Protein AF-A0A918TS99-F1 (afdb_monomer_lite)

Organism: NCBI:txid454148

Foldseek 3Di:
DDDDDDDDDDDDDDDDDDDDPDPPPPPDPPPPVPPQPDVLVQADPDFDPDADAQLVCLQFPDFQDKHKHKFFQALAQDQKDAQFAKGKGFGVVQADFQCRDPNNPDPRRRYRVVDDPVSSQSGMAMEFEADPVRHTRRGIPDPRVNRDGLWMKIFIFGFHPPRDNRHTYTHGSHIYTDDNPPVVPPPD

Sequence (188 aa):
MNNILLLAGLGTLVVLSSCKDKETVSVEPTEVGETSLSLESYLLKEAPENPVAISQVFANPTPGTKVTVTGEVMGRSEPFVENRAMLVLGDPTKIIPCNRNDDDHCETPWDVCCDDPDVIKTSIATIQILDNEGMPVKEGLKGLGGIQELTTLTVVGTIAEGSNEQNLIINAEGIHVGETDEFMTKNH

Radius of gyration: 29.44 Å; chains: 1; bounding box: 52×34×109 Å

Secondary structure (DSSP, 8-state):
--------------------------------------GGGGB-SSPPSSPEEHHHHHTS--TT-EEEEEEES-SSS--B-TTSSEEEEE-TTT---GGGSS-TT-S-TT--TTS-HHHHHTSEEEEE-B-TTSSBPSS--TTGGG--TT-EEEEEEEE-TT-BTTB-EEEEEEEEEE-TTTTTSS--

pLDDT: mean 83.82, std 21.34, range [36.88, 98.88]

Structure (mmCIF, N/CA/C/O backbone):
data_AF-A0A918TS99-F1
#
_entry.id   AF-A0A918TS99-F1
#
loop_
_atom_site.group_PDB
_atom_site.id
_atom_site.type_symbol
_atom_site.label_atom_id
_atom_site.label_alt_id
_atom_site.label_comp_id
_atom_site.label_asym_id
_atom_site.label_entity_id
_atom_site.label_seq_id
_atom_site.pdbx_PDB_ins_code
_atom_site.Cartn_x
_atom_site.Cartn_y
_atom_site.Cartn_z
_atom_site.occupancy
_atom_site.B_iso_or_equiv
_atom_site.auth_seq_id
_atom_site.auth_comp_id
_atom_site.auth_asym_id
_atom_site.auth_atom_id
_atom_site.pdbx_PDB_model_num
ATOM 1 N N . MET A 1 1 ? 34.890 3.866 85.602 1.00 40.22 1 MET A N 1
ATOM 2 C CA . MET A 1 1 ? 33.564 4.384 85.999 1.00 40.22 1 MET A CA 1
ATOM 3 C C . MET A 1 1 ? 32.520 3.704 85.122 1.00 40.22 1 MET A C 1
ATOM 5 O O . MET A 1 1 ? 32.662 3.814 83.915 1.00 40.22 1 MET A O 1
ATOM 9 N N . ASN A 1 2 ? 31.579 2.977 85.755 1.00 42.28 2 ASN A N 1
ATOM 10 C CA . ASN A 1 2 ? 30.396 2.248 85.231 1.00 42.28 2 ASN A CA 1
ATOM 11 C C . ASN A 1 2 ? 30.628 1.229 84.082 1.00 42.28 2 ASN A C 1
ATOM 13 O O . ASN A 1 2 ? 30.910 1.654 82.974 1.00 42.28 2 ASN A O 1
ATOM 17 N N . ASN A 1 3 ? 30.591 -0.114 84.229 1.00 39.88 3 ASN A N 1
ATOM 18 C CA . ASN A 1 3 ? 29.630 -1.047 84.883 1.00 39.88 3 ASN A CA 1
ATOM 19 C C . ASN A 1 3 ? 28.184 -0.809 84.377 1.00 39.88 3 ASN A C 1
ATOM 21 O O . ASN A 1 3 ? 27.714 0.312 84.518 1.00 39.88 3 ASN A O 1
ATOM 25 N N . ILE A 1 4 ? 27.419 -1.719 83.746 1.00 48.66 4 ILE A N 1
ATOM 26 C CA . ILE A 1 4 ? 27.073 -3.151 83.970 1.00 48.66 4 ILE A CA 1
ATOM 27 C C . ILE A 1 4 ? 26.286 -3.617 82.707 1.00 48.66 4 ILE A C 1
ATOM 29 O O . ILE A 1 4 ? 25.517 -2.822 82.179 1.00 48.66 4 ILE A O 1
ATOM 33 N N . LEU A 1 5 ? 26.594 -4.725 82.014 1.00 49.34 5 LEU A N 1
ATOM 34 C CA . LEU A 1 5 ? 26.298 -6.163 82.238 1.00 49.34 5 LEU A CA 1
ATOM 35 C C . LEU A 1 5 ? 24.816 -6.628 82.126 1.00 49.34 5 LEU A C 1
ATOM 37 O O . LEU A 1 5 ? 23.961 -6.141 82.852 1.00 49.34 5 LEU A O 1
ATOM 41 N N . LEU A 1 6 ? 24.645 -7.713 81.338 1.00 47.16 6 LEU A N 1
ATOM 42 C CA . LEU A 1 6 ? 23.648 -8.821 81.378 1.00 47.16 6 LEU A CA 1
ATOM 43 C C . LEU A 1 6 ? 22.242 -8.570 80.776 1.00 47.16 6 LEU A C 1
ATOM 45 O O . LEU A 1 6 ? 21.556 -7.644 81.175 1.00 47.16 6 LEU A O 1
ATOM 49 N N . LEU A 1 7 ? 21.814 -9.256 79.700 1.00 47.66 7 LEU A N 1
ATOM 50 C CA . LEU A 1 7 ? 21.443 -10.681 79.473 1.00 47.66 7 LEU A CA 1
ATOM 51 C C . LEU A 1 7 ? 20.014 -11.080 79.922 1.00 47.66 7 LEU A C 1
ATOM 53 O O . LEU A 1 7 ? 19.699 -11.044 81.103 1.00 47.66 7 LEU A O 1
ATOM 57 N N . ALA A 1 8 ? 19.286 -11.644 78.941 1.00 46.84 8 ALA A N 1
ATOM 58 C CA . ALA A 1 8 ? 18.294 -12.737 79.007 1.00 46.84 8 ALA A CA 1
ATOM 59 C C . ALA A 1 8 ? 16.789 -12.463 79.267 1.00 46.84 8 ALA A C 1
ATOM 61 O O . ALA A 1 8 ? 16.410 -11.690 80.136 1.00 46.84 8 ALA A O 1
ATOM 62 N N . GLY A 1 9 ? 15.951 -13.244 78.552 1.00 43.09 9 GLY A N 1
ATOM 63 C CA . GLY A 1 9 ? 14.549 -13.589 78.883 1.00 43.09 9 GLY A CA 1
ATOM 64 C C . GLY A 1 9 ? 13.506 -12.992 77.923 1.00 43.09 9 GLY A C 1
ATOM 65 O O . GLY A 1 9 ? 13.246 -11.803 77.995 1.00 43.09 9 GLY A O 1
ATOM 66 N N . LEU A 1 10 ? 13.007 -13.676 76.883 1.00 48.28 10 LEU A N 1
ATOM 67 C CA . LEU A 1 10 ? 12.029 -14.785 76.845 1.00 48.28 10 LEU A CA 1
ATOM 68 C C . LEU A 1 10 ? 10.592 -14.396 77.281 1.00 48.28 10 LEU A C 1
ATOM 70 O O . LEU A 1 10 ? 10.322 -14.277 78.468 1.00 48.28 10 LEU A O 1
ATOM 74 N N . GLY A 1 11 ? 9.658 -14.352 76.316 1.00 45.66 11 GLY A N 1
ATOM 75 C CA . GLY A 1 11 ? 8.296 -14.881 76.507 1.00 45.66 11 GLY A CA 1
ATOM 76 C C . GLY A 1 11 ? 7.079 -13.934 76.476 1.00 45.66 11 GLY A C 1
ATOM 77 O O . GLY A 1 11 ? 6.819 -13.214 77.431 1.00 45.66 11 GLY A O 1
ATOM 78 N N . THR A 1 12 ? 6.207 -14.210 75.493 1.00 51.34 12 THR A N 1
ATOM 79 C CA . THR A 1 12 ? 4.731 -14.393 75.595 1.00 51.34 12 THR A CA 1
ATOM 80 C C . THR A 1 12 ? 3.780 -13.332 74.998 1.00 51.34 12 THR A C 1
ATOM 82 O O . THR A 1 12 ? 3.744 -12.175 75.397 1.00 51.34 12 THR A O 1
ATOM 85 N N . LEU A 1 13 ? 2.971 -13.846 74.057 1.00 54.97 13 LEU A N 1
ATOM 86 C CA . LEU A 1 13 ? 1.697 -13.411 73.459 1.00 54.97 13 LEU A CA 1
ATOM 87 C C . LEU A 1 13 ? 0.792 -12.476 74.286 1.00 54.97 13 LEU A C 1
ATOM 89 O O . LEU A 1 13 ? 0.435 -12.825 75.407 1.00 54.97 13 LEU A O 1
ATOM 93 N N . VAL A 1 14 ? 0.216 -11.464 73.615 1.00 54.78 14 VAL A N 1
ATOM 94 C CA . VAL A 1 14 ? -1.210 -11.088 73.732 1.00 54.78 14 VAL A CA 1
ATOM 95 C C . VAL A 1 14 ? -1.736 -10.650 72.357 1.00 54.78 14 VAL A C 1
ATOM 97 O O . VAL A 1 14 ? -1.159 -9.792 71.694 1.00 54.78 14 VAL A O 1
ATOM 100 N N . VAL A 1 15 ? -2.842 -11.275 71.951 1.00 59.22 15 VAL A N 1
ATOM 101 C CA . VAL A 1 15 ? -3.668 -10.998 70.768 1.00 59.22 15 VAL A CA 1
ATOM 102 C C . VAL A 1 15 ? -4.736 -9.973 71.147 1.00 59.22 15 VAL A C 1
ATOM 104 O O . VAL A 1 15 ? -5.423 -10.190 72.140 1.00 59.22 15 VAL A O 1
ATOM 107 N N . LEU A 1 16 ? -4.953 -8.931 70.335 1.00 57.62 16 LEU A N 1
ATOM 108 C CA . LEU A 1 16 ? -6.231 -8.208 70.285 1.00 57.62 16 LEU A CA 1
ATOM 109 C C . LEU A 1 16 ? -6.579 -7.838 68.835 1.00 57.62 16 LEU A C 1
ATOM 111 O O . LEU A 1 16 ? -5.813 -7.181 68.135 1.00 57.62 16 LEU A O 1
ATOM 115 N N . SER A 1 17 ? -7.752 -8.314 68.417 1.00 54.28 17 SER A N 1
ATOM 116 C CA . SER A 1 17 ? -8.426 -8.036 67.148 1.00 54.28 17 SER A CA 1
ATOM 117 C C . SER A 1 17 ? -8.786 -6.558 67.000 1.00 54.28 17 SER A C 1
ATOM 119 O O . SER A 1 17 ? -9.286 -5.955 67.948 1.00 54.28 17 SER A O 1
ATOM 121 N N . SER A 1 18 ? -8.675 -6.018 65.783 1.00 53.88 18 SER A N 1
ATOM 122 C CA . SER A 1 18 ? -9.613 -4.996 65.311 1.00 53.88 18 SER A CA 1
ATOM 123 C C . SER A 1 18 ? -9.745 -5.035 63.791 1.00 53.88 18 SER A C 1
ATOM 125 O O . SER A 1 18 ? -8.762 -5.032 63.053 1.00 53.88 18 SER A O 1
ATOM 127 N N . CYS A 1 19 ? -11.000 -5.134 63.374 1.00 49.81 19 CYS A N 1
ATOM 128 C CA . CYS A 1 19 ? -11.517 -5.369 62.040 1.00 49.81 19 CYS A CA 1
ATOM 129 C C . CYS A 1 19 ? -11.145 -4.282 61.028 1.00 49.81 19 CYS A C 1
ATOM 131 O O . CYS A 1 19 ? -11.226 -3.097 61.343 1.00 49.81 19 CYS A O 1
ATOM 133 N N . LYS A 1 20 ? -10.958 -4.688 59.771 1.00 42.44 20 LYS A N 1
ATOM 134 C CA . LYS A 1 20 ? -11.856 -4.316 58.664 1.00 42.44 20 LYS A CA 1
ATOM 135 C C . LYS A 1 20 ? -11.420 -5.134 57.448 1.00 42.44 20 LYS A C 1
ATOM 137 O O . LYS A 1 20 ? -10.432 -4.793 56.800 1.00 42.44 20 LYS A O 1
ATOM 142 N N . ASP A 1 21 ? -12.126 -6.228 57.180 1.00 45.41 21 ASP A N 1
ATOM 143 C CA . ASP A 1 21 ? -11.977 -6.953 55.924 1.00 45.41 21 ASP A CA 1
ATOM 144 C C . ASP A 1 21 ? -12.204 -5.976 54.775 1.00 45.41 21 ASP A C 1
ATOM 146 O O . ASP A 1 21 ? -13.239 -5.314 54.661 1.00 45.41 21 ASP A O 1
ATOM 150 N N . LYS A 1 22 ? -11.141 -5.818 53.993 1.00 42.62 22 LYS A N 1
ATOM 151 C CA . LYS A 1 22 ? -11.097 -5.016 52.787 1.00 42.62 22 LYS A CA 1
ATOM 152 C C . LYS A 1 22 ? -11.983 -5.731 51.786 1.00 42.62 22 LYS A C 1
ATOM 154 O O . LYS A 1 22 ? -11.611 -6.787 51.287 1.00 42.62 22 LYS A O 1
ATOM 159 N N . GLU A 1 23 ? -13.154 -5.155 51.554 1.00 43.53 23 GLU A N 1
ATOM 160 C CA . GLU A 1 23 ? -14.063 -5.507 50.476 1.00 43.53 23 GLU A CA 1
ATOM 161 C C . GLU A 1 23 ? -13.247 -5.578 49.178 1.00 43.53 23 GLU A C 1
ATOM 163 O O . GLU A 1 23 ? -12.830 -4.571 48.600 1.00 43.53 23 GLU A O 1
ATOM 168 N N . THR A 1 24 ? -12.896 -6.802 48.792 1.00 38.75 24 THR A N 1
ATOM 169 C CA . THR A 1 24 ? -12.373 -7.129 47.478 1.00 38.75 24 THR A CA 1
ATOM 170 C C . THR A 1 24 ? -13.496 -6.827 46.512 1.00 38.75 24 THR A C 1
ATOM 172 O O . THR A 1 24 ? -14.406 -7.637 46.337 1.00 38.75 24 THR A O 1
ATOM 175 N N . VAL A 1 25 ? -13.441 -5.633 45.924 1.00 39.31 25 VAL A N 1
ATOM 176 C CA . VAL A 1 25 ? -14.172 -5.312 44.706 1.00 39.31 25 VAL A CA 1
ATOM 177 C C . VAL A 1 25 ? -13.694 -6.328 43.678 1.00 39.31 25 VAL A C 1
ATOM 179 O O . VAL A 1 25 ? -12.619 -6.196 43.094 1.00 39.31 25 VAL A O 1
ATOM 182 N N . SER A 1 26 ? -14.465 -7.404 43.551 1.00 42.47 26 SER A N 1
ATOM 183 C CA . SER A 1 26 ? -14.433 -8.293 42.408 1.00 42.47 26 SER A CA 1
ATOM 184 C C . SER A 1 26 ? -14.864 -7.434 41.234 1.00 42.47 26 SER A C 1
ATOM 186 O O . SER A 1 26 ? -16.054 -7.259 40.988 1.00 42.47 26 SER A O 1
ATOM 188 N N . VAL A 1 27 ? -13.886 -6.815 40.578 1.00 44.19 27 VAL A N 1
ATOM 189 C CA . VAL A 1 27 ? -14.091 -6.242 39.257 1.00 44.19 27 VAL A CA 1
ATOM 190 C C . VAL A 1 27 ? -14.272 -7.454 38.356 1.00 44.19 27 VAL A C 1
ATOM 192 O O . VAL A 1 27 ? -13.311 -8.088 37.925 1.00 44.19 27 VAL A O 1
ATOM 195 N N . GLU A 1 28 ? -15.529 -7.854 38.201 1.00 52.44 28 GLU A N 1
ATOM 196 C CA . GLU A 1 28 ? -15.983 -8.644 37.069 1.00 52.44 28 GLU A CA 1
ATOM 197 C C . GLU A 1 28 ? -15.337 -8.023 35.822 1.00 52.44 28 GLU A C 1
ATOM 199 O O . GLU A 1 28 ? -15.343 -6.789 35.707 1.00 52.44 28 GLU A O 1
ATOM 204 N N . PRO A 1 29 ? -14.685 -8.800 34.939 1.00 46.72 29 PRO A N 1
ATOM 205 C CA . PRO A 1 29 ? -14.250 -8.267 33.667 1.00 46.72 29 PRO A CA 1
ATOM 206 C C . PRO A 1 29 ? -15.510 -7.780 32.965 1.00 46.72 29 PRO A C 1
ATOM 208 O O . PRO A 1 29 ? -16.290 -8.570 32.442 1.00 46.72 29 PRO A O 1
ATOM 211 N N . THR A 1 30 ? -15.741 -6.472 33.012 1.00 39.59 30 THR A N 1
ATOM 212 C CA . THR A 1 30 ? -16.585 -5.800 32.046 1.00 39.59 30 THR A CA 1
ATOM 213 C C . THR A 1 30 ? -15.986 -6.190 30.706 1.00 39.59 30 THR A C 1
ATOM 215 O O . THR A 1 30 ? -14.912 -5.704 30.350 1.00 39.59 30 THR A O 1
ATOM 218 N N . GLU A 1 31 ? -16.638 -7.120 30.008 1.00 52.66 31 GLU A N 1
ATOM 219 C CA . GLU A 1 31 ? -16.546 -7.206 28.561 1.00 52.66 31 GLU A CA 1
ATOM 220 C C . GLU A 1 31 ? -16.845 -5.796 28.064 1.00 52.66 31 GLU A C 1
ATOM 222 O O . GLU A 1 31 ? -17.991 -5.350 27.976 1.00 52.66 31 GLU A O 1
ATOM 227 N N . VAL A 1 32 ? -15.774 -5.048 27.813 1.00 43.81 32 VAL A N 1
ATOM 228 C CA . VAL A 1 32 ? -15.804 -3.988 26.831 1.00 43.81 32 VAL A CA 1
ATOM 229 C C . VAL A 1 32 ? -16.218 -4.734 25.580 1.00 43.81 32 VAL A C 1
ATOM 231 O O . VAL A 1 32 ? -15.442 -5.526 25.054 1.00 43.81 32 VAL A O 1
ATOM 234 N N . GLY A 1 33 ? -17.487 -4.595 25.202 1.00 44.66 33 GLY A N 1
ATOM 235 C CA . GLY A 1 33 ? -17.975 -5.073 23.926 1.00 44.66 33 GLY A CA 1
ATOM 236 C C . GLY A 1 33 ? -17.162 -4.362 22.861 1.00 44.66 33 GLY A C 1
ATOM 237 O O . GLY A 1 33 ? -17.510 -3.254 22.451 1.00 44.66 33 GLY A O 1
ATOM 238 N N . GLU A 1 34 ? -16.040 -4.971 22.480 1.00 50.72 34 GLU A N 1
ATOM 239 C CA . GLU A 1 34 ? -15.286 -4.620 21.298 1.00 50.72 34 GLU A CA 1
ATOM 240 C C . GLU A 1 34 ? -16.297 -4.738 20.168 1.00 50.72 34 GLU A C 1
ATOM 242 O O . GLU A 1 34 ? -16.739 -5.825 19.795 1.00 50.72 34 GLU A O 1
ATOM 247 N N . THR A 1 35 ? -16.757 -3.593 19.674 1.00 43.84 35 THR A N 1
ATOM 248 C CA . THR A 1 35 ? -17.445 -3.556 18.393 1.00 43.84 35 THR A CA 1
ATOM 249 C C . THR A 1 35 ? -16.356 -3.887 17.386 1.00 43.84 35 THR A C 1
ATOM 251 O O . THR A 1 35 ? -15.660 -2.991 16.916 1.00 43.84 35 THR A O 1
ATOM 254 N N . SER A 1 36 ? -16.111 -5.182 17.172 1.00 56.00 36 SER A N 1
ATOM 255 C CA . SER A 1 36 ? -15.099 -5.662 16.245 1.00 56.00 36 SER A CA 1
ATOM 256 C C . SER A 1 36 ? -15.495 -5.148 14.868 1.00 56.00 36 SER A C 1
ATOM 258 O O . SER A 1 36 ? -16.477 -5.612 14.282 1.00 56.00 36 SER A O 1
ATOM 260 N N . LEU A 1 37 ? -14.784 -4.132 14.383 1.00 70.88 37 LEU A N 1
ATOM 261 C CA . LEU A 1 37 ? -14.836 -3.764 12.977 1.00 70.88 37 LEU A CA 1
ATOM 262 C C . LEU A 1 37 ? -14.440 -5.015 12.195 1.00 70.88 37 LEU A C 1
ATOM 264 O O . LEU A 1 37 ? -13.330 -5.515 12.344 1.00 70.88 37 LEU A O 1
ATOM 268 N N . SER A 1 38 ? -15.380 -5.548 11.425 1.00 88.69 38 SER A N 1
ATOM 269 C CA . SER A 1 38 ? -15.129 -6.677 10.537 1.00 88.69 38 SER A CA 1
ATOM 270 C C . SER A 1 38 ? -14.312 -6.155 9.360 1.00 88.69 38 SER A C 1
ATOM 272 O O . SER A 1 38 ? -14.758 -5.259 8.642 1.00 88.69 38 SER A O 1
ATOM 274 N N . LEU A 1 39 ? -13.098 -6.677 9.171 1.00 94.00 39 LEU A N 1
ATOM 275 C CA . LEU A 1 39 ? -12.227 -6.255 8.071 1.00 94.00 39 LEU A CA 1
ATOM 276 C C . LEU A 1 39 ? -12.879 -6.492 6.700 1.00 94.00 39 LEU A C 1
ATOM 278 O O . LEU A 1 39 ? -12.610 -5.760 5.748 1.00 94.00 39 LEU A O 1
ATOM 282 N N . GLU A 1 40 ? -13.802 -7.450 6.602 1.00 95.12 40 GLU A N 1
ATOM 283 C CA . GLU A 1 40 ? -14.593 -7.712 5.402 1.00 95.12 40 GLU A CA 1
ATOM 284 C C . GLU A 1 40 ? -15.429 -6.505 4.961 1.00 95.12 40 GLU A C 1
ATOM 286 O O . GLU A 1 40 ? -15.706 -6.375 3.769 1.00 95.12 40 GLU A O 1
ATOM 291 N N . SER A 1 41 ? -15.803 -5.591 5.867 1.00 95.62 41 SER A N 1
ATOM 292 C CA . SER A 1 41 ? -16.536 -4.378 5.481 1.00 95.62 41 SER A CA 1
ATOM 293 C C . SER A 1 41 ? -15.702 -3.408 4.644 1.00 95.62 41 SER A C 1
ATOM 295 O O . SER A 1 41 ? -16.268 -2.539 3.987 1.00 95.62 41 SER A O 1
ATOM 297 N N . TYR A 1 42 ? -14.375 -3.548 4.665 1.00 97.25 42 TYR A N 1
ATOM 298 C CA . TYR A 1 42 ? -13.464 -2.759 3.839 1.00 97.25 42 TYR A CA 1
ATOM 299 C C . TYR A 1 42 ? -13.269 -3.370 2.447 1.00 97.25 42 TYR A C 1
ATOM 301 O O . TYR A 1 42 ? -12.704 -2.707 1.581 1.00 97.25 42 TYR A O 1
ATOM 309 N N . LEU A 1 43 ? -13.738 -4.597 2.189 1.00 97.88 43 LEU A N 1
ATOM 310 C CA . LEU A 1 43 ? -13.639 -5.206 0.864 1.00 97.88 43 LEU A CA 1
ATOM 311 C C . LEU A 1 43 ? -14.683 -4.615 -0.092 1.00 97.88 43 LEU A C 1
ATOM 313 O O . LEU A 1 43 ? -15.895 -4.760 0.084 1.00 97.88 43 LEU A O 1
ATOM 317 N N . LEU A 1 44 ? -14.195 -3.977 -1.149 1.00 97.81 44 LEU A N 1
ATOM 318 C CA . LEU A 1 44 ? -15.000 -3.413 -2.221 1.00 97.81 44 LEU A CA 1
ATOM 319 C C . LEU A 1 44 ? -15.258 -4.470 -3.295 1.00 97.81 44 LEU A C 1
ATOM 321 O O . LEU A 1 44 ? -14.335 -5.101 -3.811 1.00 97.81 44 LEU A O 1
ATOM 325 N N . LYS A 1 45 ? -16.530 -4.624 -3.670 1.00 95.44 45 LYS A N 1
ATOM 326 C CA . LYS A 1 45 ? -16.946 -5.568 -4.719 1.00 95.44 45 LYS A CA 1
ATOM 327 C C . LYS A 1 45 ? -16.508 -5.136 -6.116 1.00 95.44 45 LYS A C 1
ATOM 329 O O . LYS A 1 45 ? -16.161 -5.984 -6.922 1.00 95.44 45 LYS A O 1
ATOM 334 N N . GLU A 1 46 ? -16.522 -3.833 -6.370 1.00 95.38 46 GLU A N 1
ATOM 335 C CA . GLU A 1 46 ? -16.179 -3.236 -7.660 1.00 95.38 46 GLU A CA 1
ATOM 336 C C . GLU A 1 46 ? -14.873 -2.453 -7.539 1.00 95.38 46 GLU A C 1
ATOM 338 O O . GLU A 1 46 ? -14.597 -1.858 -6.490 1.00 95.38 46 GLU A O 1
ATOM 343 N N . ALA A 1 47 ? -14.095 -2.430 -8.620 1.00 93.88 47 ALA A N 1
ATOM 344 C CA . ALA A 1 47 ? -12.866 -1.658 -8.688 1.00 93.88 47 ALA A CA 1
ATOM 345 C C . ALA A 1 47 ? -13.163 -0.146 -8.607 1.00 93.88 47 ALA A C 1
ATOM 347 O O . ALA A 1 47 ? -13.976 0.363 -9.385 1.00 93.88 47 ALA A O 1
ATOM 348 N N . PRO A 1 48 ? -12.502 0.595 -7.702 1.00 94.75 48 PRO A N 1
ATOM 349 C CA . PRO A 1 48 ? -12.535 2.051 -7.695 1.00 94.75 48 PRO A CA 1
ATOM 350 C C . PRO A 1 48 ? -12.037 2.643 -9.017 1.00 94.75 48 PRO A C 1
ATOM 352 O O . PRO A 1 48 ? -11.097 2.137 -9.630 1.00 94.75 48 PRO A O 1
ATOM 355 N N . GLU A 1 49 ? -12.640 3.750 -9.443 1.00 91.12 49 GLU A N 1
ATOM 356 C CA . GLU A 1 49 ? -12.239 4.435 -10.671 1.00 91.12 49 GLU A CA 1
ATOM 357 C C . GLU A 1 49 ? -10.966 5.274 -10.482 1.00 91.12 49 GLU A C 1
ATOM 359 O O . GLU A 1 49 ? -10.702 5.809 -9.406 1.00 91.12 49 GLU A O 1
ATOM 364 N N . ASN A 1 50 ? -10.235 5.475 -11.581 1.00 92.00 50 ASN A N 1
ATOM 365 C CA . ASN A 1 50 ? -9.112 6.414 -11.692 1.00 92.00 50 ASN A CA 1
ATOM 366 C C . ASN A 1 50 ? -8.009 6.253 -10.621 1.00 92.00 50 ASN A C 1
ATOM 368 O O . ASN A 1 50 ? -7.612 7.252 -10.010 1.00 92.00 50 ASN A O 1
ATOM 372 N N . PRO A 1 51 ? -7.485 5.037 -10.381 1.00 95.62 51 PRO A N 1
ATOM 373 C CA . PRO A 1 51 ? -6.341 4.886 -9.498 1.00 95.62 51 PRO A CA 1
ATOM 374 C C . PRO A 1 51 ? -5.110 5.596 -10.067 1.00 95.62 51 PRO A C 1
ATOM 376 O O . PRO A 1 51 ? -4.864 5.586 -11.275 1.00 95.62 51 PRO A O 1
ATOM 379 N N . VAL A 1 52 ? -4.307 6.176 -9.180 1.00 95.75 52 VAL A N 1
ATOM 380 C CA . VAL A 1 52 ? -2.981 6.708 -9.510 1.00 95.75 52 VAL A CA 1
ATOM 381 C C . VAL A 1 52 ? -1.889 5.754 -9.030 1.00 95.75 52 VAL A C 1
ATOM 383 O O . VAL A 1 52 ? -2.090 4.960 -8.109 1.00 95.75 52 VAL A O 1
ATOM 386 N N . ALA A 1 53 ? -0.715 5.830 -9.653 1.00 96.56 53 ALA A N 1
ATOM 387 C CA . ALA A 1 53 ? 0.435 5.033 -9.241 1.00 96.56 53 ALA A CA 1
ATOM 388 C C . ALA A 1 53 ? 0.961 5.503 -7.871 1.00 96.56 53 ALA A C 1
ATOM 390 O O . ALA A 1 53 ? 0.971 6.702 -7.575 1.00 96.56 53 ALA A O 1
ATOM 391 N N . ILE A 1 54 ? 1.428 4.571 -7.039 1.00 98.44 54 ILE A N 1
ATOM 392 C CA . ILE A 1 54 ? 1.893 4.861 -5.672 1.00 98.44 54 ILE A CA 1
ATOM 393 C C . ILE A 1 54 ? 3.051 5.866 -5.680 1.00 98.44 54 ILE A C 1
ATOM 395 O O . ILE A 1 54 ? 3.036 6.817 -4.899 1.00 98.44 54 ILE A O 1
ATOM 399 N N . SER A 1 55 ? 4.002 5.730 -6.607 1.00 97.69 55 SER A N 1
ATOM 400 C CA . SER A 1 55 ? 5.136 6.654 -6.736 1.00 97.69 55 SER A CA 1
ATOM 401 C C . SER A 1 55 ? 4.718 8.099 -7.044 1.00 97.69 55 SER A C 1
ATOM 403 O O . SER A 1 55 ? 5.399 9.041 -6.638 1.00 97.69 55 SER A O 1
ATOM 405 N N . GLN A 1 56 ? 3.570 8.310 -7.705 1.00 97.06 56 GLN A N 1
ATOM 406 C CA . GLN A 1 56 ? 3.040 9.656 -7.963 1.00 97.06 56 GLN A CA 1
ATOM 407 C C . GLN A 1 56 ? 2.529 10.313 -6.679 1.00 97.06 56 GLN A C 1
ATOM 409 O O . GLN A 1 56 ? 2.752 11.504 -6.468 1.00 97.06 56 GLN A O 1
ATOM 414 N N . VAL A 1 57 ? 1.876 9.539 -5.807 1.00 97.81 57 VAL A N 1
ATOM 415 C CA . VAL A 1 57 ? 1.432 10.017 -4.490 1.00 97.81 57 VAL A CA 1
ATOM 416 C C . VAL A 1 57 ? 2.634 10.257 -3.576 1.00 97.81 57 VAL A C 1
ATOM 418 O O . VAL A 1 57 ? 2.688 11.270 -2.880 1.00 97.81 57 VAL A O 1
ATOM 421 N N . PHE A 1 58 ? 3.622 9.359 -3.614 1.00 97.19 58 PHE A N 1
ATOM 422 C CA . PHE A 1 58 ? 4.830 9.445 -2.794 1.00 97.19 58 PHE A CA 1
ATOM 423 C C . PHE A 1 58 ? 5.664 10.695 -3.103 1.00 97.19 58 PHE A C 1
ATOM 425 O O . PHE A 1 58 ? 6.291 11.244 -2.205 1.00 97.19 58 PHE A O 1
ATOM 432 N N . ALA A 1 59 ? 5.654 11.186 -4.348 1.00 96.31 59 ALA A N 1
ATOM 433 C CA . ALA A 1 59 ? 6.425 12.366 -4.744 1.00 96.31 59 ALA A CA 1
ATOM 434 C C . ALA A 1 59 ? 6.038 13.650 -3.982 1.00 96.31 59 ALA A C 1
ATOM 436 O O . ALA A 1 59 ? 6.863 14.551 -3.849 1.00 96.31 59 ALA A O 1
ATOM 437 N N . ASN A 1 60 ? 4.795 13.750 -3.498 1.00 95.69 60 ASN A N 1
ATOM 438 C CA . ASN A 1 60 ? 4.328 14.873 -2.684 1.00 95.69 60 ASN A CA 1
ATOM 439 C C . ASN A 1 60 ? 3.208 14.419 -1.723 1.00 95.69 60 ASN A C 1
ATOM 441 O O . ASN A 1 60 ? 2.028 14.735 -1.936 1.00 95.69 60 ASN A O 1
ATOM 445 N N . PRO A 1 61 ? 3.548 13.659 -0.669 1.00 95.69 61 PRO A N 1
ATOM 446 C CA . PRO A 1 61 ? 2.560 13.069 0.212 1.00 95.69 61 PRO A CA 1
ATOM 447 C C . PRO A 1 61 ? 1.971 14.173 1.087 1.00 95.69 61 PRO A C 1
ATOM 449 O O . PRO A 1 61 ? 2.664 14.793 1.890 1.00 95.69 61 PRO A O 1
ATOM 452 N N . THR A 1 62 ? 0.679 14.435 0.911 1.00 97.38 62 THR A N 1
ATOM 453 C CA . THR A 1 62 ? -0.033 15.493 1.634 1.00 97.38 62 THR A CA 1
ATOM 454 C C . THR A 1 62 ? -1.016 14.850 2.614 1.00 97.38 62 THR A C 1
ATOM 456 O O . THR A 1 62 ? -2.081 14.403 2.172 1.00 97.38 62 THR A O 1
ATOM 459 N N . PRO A 1 63 ? -0.701 14.778 3.922 1.00 98.38 63 PRO A N 1
ATOM 460 C CA . PRO A 1 63 ? -1.616 14.239 4.924 1.00 98.38 63 PRO A CA 1
ATOM 461 C C . PRO A 1 63 ? -3.031 14.823 4.846 1.00 98.38 63 PRO A C 1
ATOM 463 O O . PRO A 1 63 ? -3.227 15.982 4.480 1.00 98.38 63 PRO A O 1
ATOM 466 N N . GLY A 1 64 ? -4.028 13.986 5.133 1.00 98.25 64 GLY A N 1
ATOM 467 C CA . GLY A 1 64 ? -5.448 14.334 5.032 1.00 98.25 64 GLY A CA 1
ATOM 468 C C . GLY A 1 64 ? -6.015 14.317 3.607 1.00 98.25 64 GLY A C 1
ATOM 469 O O . GLY A 1 64 ? -7.223 14.472 3.427 1.00 98.25 64 GLY A O 1
ATOM 470 N N . THR A 1 65 ? -5.184 14.095 2.584 1.00 98.38 65 THR A N 1
ATOM 471 C CA . THR A 1 65 ? -5.641 14.005 1.189 1.00 98.38 65 THR A CA 1
ATOM 472 C C . THR A 1 65 ? -6.229 12.629 0.896 1.00 98.38 65 THR A C 1
ATOM 474 O O . THR A 1 65 ? -5.600 11.609 1.179 1.00 98.38 65 THR A O 1
ATOM 477 N N . LYS A 1 66 ? -7.420 12.600 0.284 1.00 98.38 66 LYS A N 1
ATOM 478 C CA . LYS A 1 66 ? -8.024 11.373 -0.248 1.00 98.38 66 LYS A CA 1
ATOM 479 C C . LYS A 1 66 ? -7.325 10.938 -1.530 1.00 98.38 66 LYS A C 1
ATOM 481 O O . LYS A 1 66 ? -7.098 11.756 -2.419 1.00 98.38 66 LYS A O 1
ATOM 486 N N . VAL A 1 67 ? -7.039 9.648 -1.636 1.00 98.44 67 VAL A N 1
ATOM 487 C CA . VAL A 1 67 ? -6.358 9.039 -2.780 1.00 98.44 67 VAL A CA 1
ATOM 488 C C . VAL A 1 67 ? -6.983 7.694 -3.130 1.00 98.44 67 VAL A C 1
ATOM 490 O O . VAL A 1 67 ? -7.519 6.999 -2.268 1.00 98.44 67 VAL A O 1
ATOM 493 N N . THR A 1 68 ? -6.892 7.333 -4.408 1.00 98.50 68 THR A N 1
ATOM 494 C CA . THR A 1 68 ? -7.130 5.971 -4.894 1.00 98.50 68 THR A CA 1
ATOM 495 C C . THR A 1 68 ? -5.843 5.501 -5.547 1.00 98.50 68 THR A C 1
ATOM 497 O O . THR A 1 68 ? -5.373 6.149 -6.480 1.00 98.50 68 THR A O 1
ATOM 500 N N . VAL A 1 69 ? -5.251 4.423 -5.045 1.00 98.38 69 VAL A N 1
ATOM 501 C CA . VAL A 1 69 ? -3.989 3.879 -5.562 1.00 98.38 69 VAL A CA 1
ATOM 502 C C . VAL A 1 69 ? -4.158 2.436 -5.993 1.00 98.38 69 VAL A C 1
ATOM 504 O O . VAL A 1 69 ? -4.945 1.708 -5.394 1.00 98.38 69 VAL A O 1
ATOM 507 N N . THR A 1 70 ? -3.390 2.012 -6.991 1.00 97.50 70 THR A N 1
ATOM 508 C CA . THR A 1 70 ? -3.264 0.597 -7.356 1.00 97.50 70 THR A CA 1
ATOM 509 C C . THR A 1 70 ? -1.814 0.169 -7.219 1.00 97.50 70 THR A C 1
ATOM 511 O O . THR A 1 70 ? -0.898 0.927 -7.540 1.00 97.50 70 THR A O 1
ATOM 514 N N . GLY A 1 71 ? -1.612 -1.051 -6.739 1.00 97.62 71 GLY A N 1
ATOM 515 C CA . GLY A 1 71 ? -0.304 -1.679 -6.660 1.00 97.62 71 GLY A CA 1
ATOM 516 C C . GLY A 1 71 ? -0.426 -3.167 -6.382 1.00 97.62 71 GLY A C 1
ATOM 517 O O . GLY A 1 71 ? -1.524 -3.723 -6.415 1.00 97.62 71 GLY A O 1
ATOM 518 N N . GLU A 1 72 ? 0.694 -3.806 -6.084 1.00 98.06 72 GLU A N 1
ATOM 519 C CA . GLU A 1 72 ? 0.748 -5.227 -5.738 1.00 98.06 72 GLU A CA 1
ATOM 520 C C . GLU A 1 72 ? 1.304 -5.427 -4.336 1.00 98.06 72 GLU A C 1
ATOM 522 O O . GLU A 1 72 ? 2.116 -4.632 -3.862 1.00 98.06 72 GLU A O 1
ATOM 527 N N . VAL A 1 73 ? 0.877 -6.487 -3.652 1.00 98.56 73 VAL A N 1
ATOM 528 C CA . VAL A 1 73 ? 1.449 -6.861 -2.352 1.00 98.56 73 VAL A CA 1
ATOM 529 C C . VAL A 1 73 ? 2.858 -7.418 -2.569 1.00 98.56 73 VAL A C 1
ATOM 531 O O . VAL A 1 73 ? 3.057 -8.616 -2.770 1.00 98.56 73 VAL A O 1
ATOM 534 N N . MET A 1 74 ? 3.831 -6.513 -2.586 1.00 97.94 74 MET A N 1
ATOM 535 C CA . MET A 1 74 ? 5.233 -6.755 -2.912 1.00 97.94 74 MET A CA 1
ATOM 536 C C . MET A 1 74 ? 6.111 -5.644 -2.320 1.00 97.94 74 MET A C 1
ATOM 538 O O . MET A 1 74 ? 5.616 -4.723 -1.669 1.00 97.94 74 MET A O 1
ATOM 542 N N . GLY A 1 75 ? 7.417 -5.702 -2.575 1.00 96.50 75 GLY A N 1
ATOM 543 C CA . GLY A 1 75 ? 8.352 -4.632 -2.210 1.00 96.50 75 GLY A CA 1
ATOM 544 C C . GLY A 1 75 ? 9.297 -4.991 -1.063 1.00 96.50 75 GLY A C 1
ATOM 545 O O . GLY A 1 75 ? 10.237 -4.246 -0.787 1.00 96.50 75 GLY A O 1
ATOM 546 N N . ARG A 1 76 ? 9.046 -6.119 -0.388 1.00 96.88 76 ARG A N 1
ATOM 547 C CA . ARG A 1 76 ? 9.952 -6.738 0.586 1.00 96.88 76 ARG A CA 1
ATOM 548 C C . ARG A 1 76 ? 9.576 -8.192 0.860 1.00 96.88 76 ARG A C 1
ATOM 550 O O . ARG A 1 76 ? 8.429 -8.574 0.640 1.00 96.88 76 ARG A O 1
ATOM 557 N N . SER A 1 77 ? 10.499 -8.954 1.442 1.00 96.56 77 SER A N 1
ATOM 558 C CA . SER A 1 77 ? 10.291 -10.351 1.855 1.00 96.56 77 SER A CA 1
ATOM 559 C C . SER A 1 77 ? 9.080 -10.576 2.776 1.00 96.56 77 SER A C 1
ATOM 561 O O . SER A 1 77 ? 8.373 -11.566 2.617 1.00 96.56 77 SER A O 1
ATOM 563 N N . GLU A 1 78 ? 8.794 -9.651 3.696 1.00 97.75 78 GLU A N 1
ATOM 564 C CA . GLU A 1 78 ? 7.648 -9.702 4.620 1.00 97.75 78 GLU A CA 1
ATOM 565 C C . GLU A 1 78 ? 6.706 -8.505 4.384 1.00 97.75 78 GLU A C 1
ATOM 567 O O . GLU A 1 78 ? 6.826 -7.471 5.050 1.00 97.75 78 GLU A O 1
ATOM 572 N N . PRO A 1 79 ? 5.787 -8.578 3.404 1.00 98.19 79 PRO A N 1
ATOM 573 C CA . PRO A 1 79 ? 4.915 -7.455 3.075 1.00 98.19 79 PRO A CA 1
ATOM 574 C C . PRO A 1 79 ? 3.727 -7.323 4.035 1.00 98.19 79 PRO A C 1
ATOM 576 O O . PRO A 1 79 ? 3.058 -6.300 4.016 1.00 98.19 79 PRO A O 1
ATOM 579 N N . PHE A 1 80 ? 3.453 -8.315 4.884 1.00 98.69 80 PHE A N 1
ATOM 580 C CA . PHE A 1 80 ? 2.361 -8.282 5.858 1.00 98.69 80 PHE A CA 1
ATOM 581 C C . PHE A 1 80 ? 2.881 -8.038 7.271 1.00 98.69 80 PHE A C 1
ATOM 583 O O . PHE A 1 80 ? 3.904 -8.593 7.663 1.00 98.69 80 PHE A O 1
ATOM 590 N N . VAL A 1 81 ? 2.131 -7.275 8.067 1.00 98.06 81 VAL A N 1
ATOM 591 C CA . VAL A 1 81 ? 2.376 -7.186 9.510 1.00 98.06 81 VAL A CA 1
ATOM 592 C C . VAL A 1 81 ? 1.521 -8.231 10.219 1.00 98.06 81 VAL A C 1
ATOM 594 O O . VAL A 1 81 ? 0.293 -8.216 10.129 1.00 98.06 81 VAL A O 1
ATOM 597 N N . GLU A 1 82 ? 2.159 -9.145 10.947 1.00 94.88 82 GLU A N 1
ATOM 598 C CA . GLU A 1 82 ? 1.435 -10.178 11.687 1.00 94.88 82 GLU A CA 1
ATOM 599 C C . GLU A 1 82 ? 0.455 -9.571 12.703 1.00 94.88 82 GLU A C 1
ATOM 601 O O . GLU A 1 82 ? 0.796 -8.676 13.481 1.00 94.88 82 GLU A O 1
ATOM 606 N N . ASN A 1 83 ? -0.772 -10.100 12.727 1.00 95.44 83 ASN A N 1
ATOM 607 C CA . ASN A 1 83 ? -1.837 -9.708 13.658 1.00 95.44 83 ASN A CA 1
ATOM 608 C C . ASN A 1 83 ? -2.197 -8.210 13.630 1.00 95.44 83 ASN A C 1
ATOM 610 O O . ASN A 1 83 ? -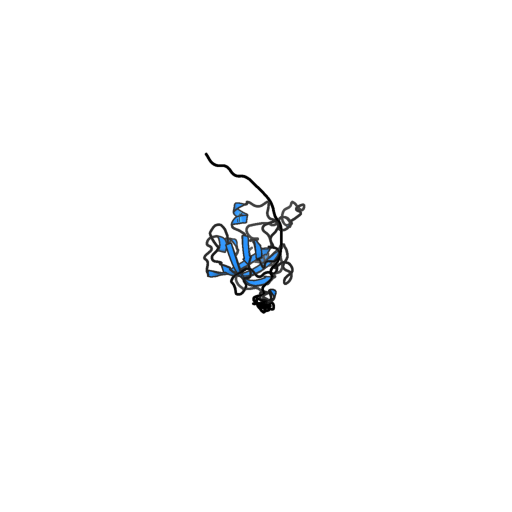2.718 -7.682 14.619 1.00 95.44 83 ASN A O 1
ATOM 614 N N . ARG A 1 84 ? -1.895 -7.502 12.537 1.00 97.56 84 ARG A N 1
ATOM 615 C CA . ARG A 1 84 ? -2.303 -6.112 12.324 1.00 97.56 84 ARG A CA 1
ATOM 616 C C . ARG A 1 84 ? -2.811 -5.916 10.913 1.00 97.56 84 ARG A C 1
ATOM 618 O O . ARG A 1 84 ? -2.273 -6.498 9.974 1.00 97.56 84 ARG A O 1
ATOM 625 N N . ALA A 1 85 ? -3.798 -5.040 10.768 1.00 98.25 85 ALA A N 1
ATOM 626 C CA . ALA A 1 85 ? -4.422 -4.777 9.485 1.00 98.25 85 ALA A CA 1
ATOM 627 C C . ALA A 1 85 ? -3.544 -3.838 8.651 1.00 98.25 85 ALA A C 1
ATOM 629 O O . ALA A 1 85 ? -3.931 -2.710 8.354 1.00 98.25 85 ALA A O 1
ATOM 630 N N . MET A 1 86 ? -2.319 -4.278 8.358 1.00 98.69 86 MET A N 1
ATOM 631 C CA . MET A 1 86 ? -1.286 -3.510 7.684 1.00 98.69 86 MET A CA 1
ATOM 632 C C . MET A 1 86 ? -0.537 -4.382 6.679 1.00 98.69 86 MET A C 1
ATOM 634 O O . MET A 1 86 ? -0.209 -5.538 6.960 1.00 98.69 86 MET A O 1
ATOM 638 N N . LEU A 1 87 ? -0.226 -3.802 5.525 1.00 98.81 87 LEU A N 1
ATOM 639 C CA . LEU A 1 87 ? 0.632 -4.415 4.520 1.00 98.81 87 LEU A CA 1
ATOM 640 C C . LEU A 1 87 ? 1.436 -3.365 3.753 1.00 98.81 87 LEU A C 1
ATOM 642 O O . LEU A 1 87 ? 1.139 -2.171 3.809 1.00 98.81 87 LEU A O 1
ATOM 646 N N . VAL A 1 88 ? 2.439 -3.822 3.017 1.00 98.81 88 VAL A N 1
ATOM 647 C CA . VAL A 1 88 ? 3.194 -3.041 2.042 1.00 98.81 88 VAL A CA 1
ATOM 648 C C . VAL A 1 88 ? 2.621 -3.292 0.654 1.00 98.81 88 VAL A C 1
ATOM 650 O O . VAL A 1 88 ? 2.447 -4.438 0.240 1.00 98.81 88 VAL A O 1
ATOM 653 N N . LEU A 1 89 ? 2.332 -2.202 -0.051 1.00 98.81 89 LEU A N 1
ATOM 654 C CA . LEU A 1 89 ? 1.872 -2.204 -1.431 1.00 98.81 89 LEU A CA 1
ATOM 655 C C . LEU A 1 89 ? 2.930 -1.525 -2.301 1.00 98.81 89 LEU A C 1
ATOM 657 O O . LEU A 1 89 ? 3.299 -0.380 -2.041 1.00 98.81 89 LEU A O 1
ATOM 661 N N . GLY A 1 90 ? 3.430 -2.237 -3.303 1.00 98.50 90 GLY A N 1
ATOM 662 C CA . GLY A 1 90 ? 4.447 -1.767 -4.235 1.00 98.50 90 GLY A CA 1
ATOM 663 C C . GLY A 1 90 ? 3.859 -1.283 -5.558 1.00 98.50 90 GLY A C 1
ATOM 664 O O . GLY A 1 90 ? 2.828 -1.779 -6.008 1.00 98.50 90 GLY A O 1
ATOM 665 N N . ASP A 1 91 ? 4.529 -0.315 -6.181 1.00 98.12 91 ASP A N 1
ATOM 666 C CA . ASP A 1 91 ? 4.198 0.251 -7.489 1.00 98.12 91 ASP A CA 1
ATOM 667 C C . ASP A 1 91 ? 4.776 -0.610 -8.632 1.00 98.12 91 ASP A C 1
ATOM 669 O O . ASP A 1 91 ? 5.976 -0.521 -8.916 1.00 98.12 91 ASP A O 1
ATOM 673 N N . PRO A 1 92 ? 3.957 -1.399 -9.353 1.00 95.81 92 PRO A N 1
ATOM 674 C CA . PRO A 1 92 ? 4.445 -2.259 -10.434 1.00 95.81 92 PRO A CA 1
ATOM 675 C C . PRO A 1 92 ? 4.955 -1.480 -11.656 1.00 95.81 92 PRO A C 1
ATOM 677 O O . PRO A 1 92 ? 5.521 -2.071 -12.570 1.00 95.81 92 PRO A O 1
ATOM 680 N N . THR A 1 93 ? 4.787 -0.151 -11.700 1.00 95.75 93 THR A N 1
ATOM 681 C CA . THR A 1 93 ? 5.372 0.692 -12.759 1.00 95.75 93 THR A CA 1
ATOM 682 C C . THR A 1 93 ? 6.821 1.093 -12.484 1.00 95.75 93 THR A C 1
ATOM 684 O O . THR A 1 93 ? 7.465 1.688 -13.354 1.00 95.75 93 THR A O 1
ATOM 687 N N . LYS A 1 94 ? 7.326 0.826 -11.272 1.00 97.25 94 LYS A N 1
ATOM 688 C CA . LYS A 1 94 ? 8.652 1.261 -10.809 1.00 97.25 94 LYS A CA 1
ATOM 689 C C . LYS A 1 94 ? 9.540 0.132 -10.326 1.00 97.25 94 LYS A C 1
ATOM 691 O O . LYS A 1 94 ? 10.751 0.246 -10.484 1.00 97.25 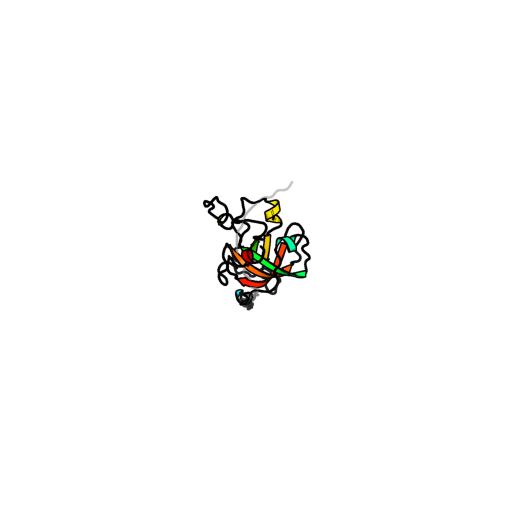94 LYS A O 1
ATOM 696 N N . ILE A 1 95 ? 8.945 -0.899 -9.739 1.00 96.44 95 ILE A N 1
ATOM 697 C CA . ILE A 1 95 ? 9.653 -2.040 -9.166 1.00 96.44 95 ILE A CA 1
ATOM 698 C C . ILE A 1 95 ? 9.122 -3.350 -9.746 1.00 96.44 95 ILE A C 1
ATOM 700 O O . ILE A 1 95 ? 7.940 -3.458 -10.081 1.00 96.44 95 ILE A O 1
ATOM 704 N N . ILE A 1 96 ? 10.010 -4.330 -9.884 1.00 94.44 96 ILE A N 1
ATOM 705 C CA . ILE A 1 96 ? 9.766 -5.623 -10.517 1.00 94.44 96 ILE A CA 1
ATOM 706 C C . ILE A 1 96 ? 9.985 -6.719 -9.466 1.00 94.44 96 ILE A C 1
ATOM 708 O O . ILE A 1 96 ? 11.104 -6.890 -8.977 1.00 94.44 96 ILE A O 1
ATOM 712 N N . PRO A 1 97 ? 8.942 -7.489 -9.106 1.00 94.81 97 PRO A N 1
ATOM 713 C CA . PRO A 1 97 ? 9.098 -8.575 -8.153 1.00 94.81 97 PRO A CA 1
ATOM 714 C C . PRO A 1 97 ? 9.967 -9.699 -8.722 1.00 94.81 97 PRO A C 1
ATOM 716 O O . PRO A 1 97 ? 9.989 -9.943 -9.930 1.00 94.81 97 PRO A O 1
ATOM 719 N N . CYS A 1 98 ? 10.663 -10.412 -7.839 1.00 93.56 98 CYS A N 1
ATOM 720 C CA . CYS A 1 98 ? 11.631 -11.447 -8.186 1.00 93.56 98 CYS A CA 1
ATOM 721 C C . CYS A 1 98 ? 11.086 -12.526 -9.133 1.00 93.56 98 CYS A C 1
ATOM 723 O O . CYS A 1 98 ? 11.819 -12.967 -10.009 1.00 93.56 98 CYS A O 1
ATOM 725 N N . ASN A 1 99 ? 9.810 -12.915 -9.035 1.00 91.62 99 ASN A N 1
ATOM 726 C CA . ASN A 1 99 ? 9.209 -13.903 -9.947 1.00 91.62 99 ASN A CA 1
ATOM 727 C C . ASN A 1 99 ? 9.086 -13.441 -11.404 1.00 91.62 99 ASN A C 1
ATOM 729 O O . ASN A 1 99 ? 8.735 -14.239 -12.272 1.00 91.62 99 ASN A O 1
ATOM 733 N N . ARG A 1 100 ? 9.276 -12.146 -11.659 1.00 90.88 100 ARG A N 1
ATOM 734 C CA . ARG A 1 100 ? 9.280 -11.551 -12.999 1.00 90.88 100 ARG A CA 1
ATOM 735 C C . ARG A 1 100 ? 10.691 -11.239 -13.488 1.00 90.88 100 ARG A C 1
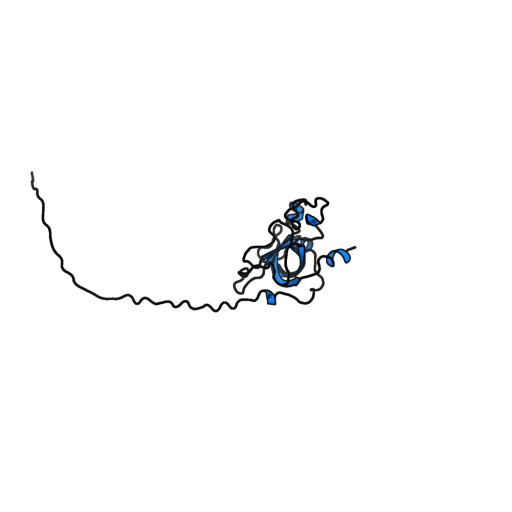ATOM 737 O O . ARG A 1 100 ? 10.839 -10.765 -14.611 1.00 90.88 100 ARG A O 1
ATOM 744 N N . ASN A 1 101 ? 11.707 -11.510 -12.674 1.00 83.56 101 ASN A N 1
ATOM 745 C CA . ASN A 1 101 ? 13.095 -11.469 -13.102 1.00 83.56 101 ASN A CA 1
ATOM 746 C C . ASN A 1 101 ? 13.477 -12.818 -13.720 1.00 83.56 101 ASN A C 1
ATOM 748 O O . ASN A 1 101 ? 12.918 -13.855 -13.374 1.00 83.56 101 ASN A O 1
ATOM 752 N N . ASP A 1 102 ? 14.477 -12.819 -14.601 1.00 76.50 102 ASP A N 1
ATOM 753 C CA . ASP A 1 102 ? 15.002 -14.048 -15.221 1.00 76.50 102 ASP A CA 1
ATOM 754 C C . ASP A 1 102 ? 15.673 -15.007 -14.202 1.00 76.50 102 ASP A C 1
ATOM 756 O O . ASP A 1 102 ? 16.107 -16.102 -14.563 1.00 76.50 102 ASP A O 1
ATOM 760 N N . ASP A 1 103 ? 15.767 -14.597 -12.931 1.00 64.44 103 ASP A N 1
ATOM 761 C CA . ASP A 1 103 ? 16.339 -15.342 -11.808 1.00 64.44 103 ASP A CA 1
ATOM 762 C C . ASP A 1 103 ? 15.229 -16.019 -10.974 1.00 64.44 103 ASP A C 1
ATOM 764 O O . ASP A 1 103 ? 14.845 -15.562 -9.897 1.00 64.44 103 ASP A O 1
ATOM 768 N N . ASP A 1 104 ? 14.690 -17.125 -11.498 1.00 62.72 104 ASP A N 1
ATOM 769 C CA . ASP A 1 104 ? 13.564 -17.912 -10.946 1.00 62.72 104 ASP A CA 1
ATOM 770 C C . ASP A 1 104 ? 13.944 -18.749 -9.696 1.00 62.72 104 ASP A C 1
ATOM 772 O O . ASP A 1 104 ? 13.510 -19.887 -9.497 1.00 62.72 104 ASP A O 1
ATOM 776 N N . HIS A 1 105 ? 14.848 -18.234 -8.859 1.00 76.19 105 HIS A N 1
ATOM 777 C CA . HIS A 1 105 ? 15.411 -18.949 -7.706 1.00 76.19 105 HIS A CA 1
ATOM 778 C C . HIS A 1 105 ? 15.174 -18.258 -6.359 1.00 76.19 105 HIS A C 1
ATOM 780 O O . HIS A 1 105 ? 15.606 -18.771 -5.324 1.00 76.19 105 HIS A O 1
ATOM 786 N N . CYS A 1 106 ? 14.477 -17.122 -6.331 1.00 85.56 106 CYS A N 1
ATOM 787 C CA . CYS A 1 106 ? 14.174 -16.427 -5.084 1.00 85.56 106 CYS A CA 1
ATOM 788 C C . CYS A 1 106 ? 13.097 -17.163 -4.266 1.00 85.56 106 CYS A C 1
ATOM 790 O O . CYS A 1 106 ? 11.999 -17.424 -4.752 1.00 85.56 106 CYS A O 1
ATOM 792 N N . GLU A 1 107 ? 13.375 -17.422 -2.984 1.00 92.38 107 GLU A N 1
ATOM 793 C CA . GLU A 1 107 ? 12.406 -18.011 -2.039 1.00 92.38 107 GLU A CA 1
ATOM 794 C C . GLU A 1 107 ? 11.198 -17.091 -1.775 1.00 92.38 107 GLU A C 1
ATOM 796 O O . GLU A 1 107 ? 10.131 -17.551 -1.369 1.00 92.38 107 GLU A O 1
ATOM 801 N N . THR A 1 108 ? 11.366 -15.792 -2.028 1.00 94.31 108 THR A N 1
ATOM 802 C CA . THR A 1 108 ? 10.357 -14.741 -1.864 1.00 94.31 108 THR A CA 1
ATOM 803 C C . THR A 1 108 ? 10.051 -14.089 -3.217 1.00 94.31 108 THR A C 1
ATOM 805 O O . THR A 1 108 ? 10.592 -13.026 -3.523 1.00 94.31 108 THR A O 1
ATOM 808 N N . PRO A 1 109 ? 9.195 -14.704 -4.054 1.00 93.50 109 PRO A N 1
ATOM 809 C CA . PRO A 1 109 ? 8.909 -14.235 -5.414 1.00 93.50 109 PRO A CA 1
ATOM 810 C C . PRO A 1 109 ? 8.348 -12.806 -5.506 1.00 93.50 109 PRO A C 1
ATOM 812 O O . PRO A 1 109 ? 8.471 -12.176 -6.546 1.00 93.50 109 PRO A O 1
ATOM 815 N N . TRP A 1 110 ? 7.746 -12.298 -4.430 1.00 95.69 110 TRP A N 1
ATOM 816 C CA . TRP A 1 110 ? 7.204 -10.938 -4.296 1.00 95.69 110 TRP A CA 1
ATOM 817 C C . TRP A 1 110 ? 8.199 -9.907 -3.754 1.00 95.69 110 TRP A C 1
ATOM 819 O O . TRP A 1 110 ? 7.855 -8.734 -3.601 1.00 95.69 110 TRP A O 1
ATOM 829 N N . ASP A 1 111 ? 9.404 -10.329 -3.379 1.00 95.69 111 ASP A N 1
ATOM 830 C CA . ASP A 1 111 ? 10.448 -9.387 -2.996 1.00 95.69 111 ASP A CA 1
ATOM 831 C C . ASP A 1 111 ? 10.963 -8.648 -4.239 1.00 95.69 111 ASP A C 1
ATOM 833 O O . ASP A 1 111 ? 10.700 -9.047 -5.369 1.00 95.69 111 ASP A O 1
ATOM 837 N N . VAL A 1 112 ? 11.677 -7.551 -4.029 1.00 95.25 112 VAL A N 1
ATOM 838 C CA . VAL A 1 112 ? 12.234 -6.682 -5.077 1.00 95.25 112 VAL A CA 1
ATOM 839 C C . VAL A 1 112 ? 13.707 -6.393 -4.797 1.00 95.25 112 VAL A C 1
ATOM 841 O O . VAL A 1 112 ? 14.232 -5.348 -5.157 1.00 95.25 112 VAL A O 1
ATOM 844 N N . CYS A 1 113 ? 14.403 -7.306 -4.116 1.00 92.00 113 CYS A N 1
ATOM 845 C CA . CYS A 1 113 ? 15.780 -7.106 -3.656 1.00 92.00 113 CYS A CA 1
ATOM 846 C C . CYS A 1 113 ? 16.802 -6.865 -4.788 1.00 92.00 113 CYS A C 1
ATOM 848 O O . CYS A 1 113 ? 17.925 -6.440 -4.511 1.00 92.00 113 CYS A O 1
ATOM 850 N N . CYS A 1 114 ? 16.418 -7.127 -6.042 1.00 91.50 114 CYS A N 1
ATOM 851 C CA . CYS A 1 114 ? 17.203 -6.848 -7.243 1.00 91.50 114 CYS A CA 1
ATOM 852 C C . CYS A 1 114 ? 17.077 -5.399 -7.747 1.00 91.50 114 CYS A C 1
ATOM 854 O O . CYS A 1 114 ? 17.931 -4.963 -8.520 1.00 91.50 114 CYS A O 1
ATOM 856 N N . ASP A 1 115 ? 16.043 -4.665 -7.331 1.00 94.00 115 ASP A N 1
ATOM 857 C CA . ASP A 1 115 ? 15.831 -3.274 -7.725 1.00 94.00 115 ASP A CA 1
ATOM 858 C C . ASP A 1 115 ? 16.687 -2.304 -6.896 1.00 94.00 115 ASP A C 1
ATOM 860 O O . ASP A 1 115 ? 17.202 -2.629 -5.823 1.00 94.00 115 ASP A O 1
ATOM 864 N N . ASP A 1 116 ? 16.833 -1.072 -7.391 1.00 96.69 116 ASP A N 1
ATOM 865 C CA . ASP A 1 116 ? 17.548 -0.012 -6.679 1.00 96.69 116 ASP A CA 1
ATOM 866 C C . ASP A 1 116 ? 16.823 0.348 -5.357 1.00 96.69 116 ASP A C 1
ATOM 868 O O . ASP A 1 116 ? 15.637 0.701 -5.387 1.00 96.69 116 ASP A O 1
ATOM 872 N N . PRO A 1 117 ? 17.506 0.321 -4.194 1.00 96.44 117 PRO A N 1
ATOM 873 C CA . PRO A 1 117 ? 16.909 0.655 -2.899 1.00 96.44 117 PRO A CA 1
ATOM 874 C C . PRO A 1 117 ? 16.223 2.026 -2.825 1.00 96.44 117 PRO A C 1
ATOM 876 O O . PRO A 1 117 ? 15.200 2.157 -2.146 1.00 96.44 117 PRO A O 1
ATOM 879 N N . ASP A 1 118 ? 16.749 3.043 -3.512 1.00 95.81 118 ASP A N 1
ATOM 880 C CA . ASP A 1 118 ? 16.159 4.384 -3.533 1.00 95.81 118 ASP A CA 1
ATOM 881 C C . ASP A 1 118 ? 14.879 4.414 -4.387 1.00 95.81 118 ASP A C 1
ATOM 883 O O . ASP A 1 118 ? 13.917 5.125 -4.060 1.00 95.81 118 ASP A O 1
ATOM 887 N N . VAL A 1 119 ? 14.818 3.586 -5.436 1.00 97.12 119 VAL A N 1
ATOM 888 C CA . VAL A 1 119 ? 13.598 3.381 -6.231 1.00 97.12 119 VAL A CA 1
ATOM 889 C C . VAL A 1 119 ? 12.552 2.633 -5.410 1.00 97.12 119 VAL A C 1
ATOM 891 O O . VAL A 1 119 ? 11.420 3.108 -5.320 1.00 97.12 119 VAL A O 1
ATOM 894 N N . ILE A 1 120 ? 12.918 1.534 -4.742 1.00 97.50 120 ILE A N 1
ATOM 895 C CA . ILE A 1 120 ? 12.000 0.764 -3.884 1.00 97.50 120 ILE A CA 1
ATOM 896 C C . ILE A 1 120 ? 11.377 1.674 -2.826 1.00 97.50 120 ILE A C 1
ATOM 898 O O . ILE A 1 120 ? 10.156 1.728 -2.689 1.00 97.50 120 ILE A O 1
ATOM 902 N N . LYS A 1 121 ? 12.206 2.449 -2.117 1.00 96.38 121 LYS A N 1
ATOM 903 C CA . LYS A 1 121 ? 11.763 3.324 -1.026 1.00 96.38 121 LYS A CA 1
ATOM 904 C C . LYS A 1 121 ? 10.692 4.328 -1.453 1.00 96.38 121 LYS A C 1
ATOM 906 O O . LYS A 1 121 ? 9.807 4.632 -0.661 1.00 96.38 121 LYS A O 1
ATOM 911 N N . THR A 1 122 ? 10.778 4.842 -2.677 1.00 97.31 122 THR A N 1
ATOM 912 C CA . THR A 1 122 ? 9.841 5.841 -3.224 1.00 97.31 122 THR A CA 1
ATOM 913 C C . THR A 1 122 ? 8.688 5.222 -4.018 1.00 97.31 122 THR A C 1
ATOM 915 O O . THR A 1 122 ? 7.844 5.941 -4.553 1.00 97.31 122 THR A O 1
ATOM 918 N N . SER A 1 123 ? 8.629 3.889 -4.072 1.00 98.31 123 SER A N 1
ATOM 919 C CA . SER A 1 123 ? 7.669 3.118 -4.869 1.00 98.31 123 SER A CA 1
ATOM 920 C C . SER A 1 123 ? 6.796 2.189 -4.026 1.00 98.31 123 SER A C 1
ATOM 922 O O . SER A 1 123 ? 6.067 1.374 -4.582 1.00 98.31 123 SER A O 1
ATOM 924 N N . ILE A 1 124 ? 6.845 2.296 -2.697 1.00 98.62 124 ILE A N 1
ATOM 925 C CA . ILE A 1 124 ? 6.018 1.502 -1.785 1.00 98.62 124 ILE A CA 1
ATOM 926 C C . ILE A 1 124 ? 5.170 2.397 -0.880 1.00 98.62 124 ILE A C 1
ATOM 928 O O . ILE A 1 124 ? 5.575 3.497 -0.504 1.00 98.62 124 ILE A O 1
ATOM 932 N N . ALA A 1 125 ? 4.002 1.901 -0.488 1.00 98.75 125 ALA A N 1
ATOM 933 C CA . ALA A 1 125 ? 3.157 2.499 0.535 1.00 98.75 125 ALA A CA 1
ATOM 934 C C . ALA A 1 125 ? 2.849 1.478 1.630 1.00 98.75 125 ALA A C 1
ATOM 936 O O . ALA A 1 125 ? 2.611 0.303 1.351 1.00 98.75 125 ALA A O 1
ATOM 937 N N . THR A 1 126 ? 2.793 1.939 2.877 1.00 98.81 126 THR A N 1
ATOM 938 C CA . THR A 1 126 ? 2.157 1.173 3.951 1.00 98.81 126 THR A CA 1
ATOM 939 C C . THR A 1 126 ? 0.658 1.416 3.885 1.00 98.81 126 THR A C 1
ATOM 941 O O . THR A 1 126 ? 0.198 2.547 4.043 1.00 98.81 126 THR A O 1
ATOM 944 N N . ILE A 1 127 ? -0.111 0.359 3.671 1.00 98.88 127 ILE A N 1
ATOM 945 C CA . ILE A 1 127 ? -1.568 0.387 3.747 1.00 98.88 127 ILE A CA 1
ATOM 946 C C . ILE A 1 127 ? -1.966 -0.079 5.139 1.00 98.88 127 ILE A C 1
ATOM 948 O O . ILE A 1 127 ? -1.453 -1.096 5.601 1.00 98.88 127 ILE A O 1
ATOM 952 N N . GLN A 1 128 ? -2.869 0.641 5.802 1.00 98.81 128 GLN A N 1
ATOM 953 C CA . GLN A 1 128 ? -3.394 0.243 7.106 1.00 98.81 128 GLN A CA 1
ATOM 954 C C . GLN A 1 128 ? -4.895 0.492 7.233 1.00 98.81 128 GLN A C 1
ATOM 956 O O . GLN A 1 128 ? -5.402 1.486 6.721 1.00 98.81 128 GLN A O 1
ATOM 961 N N . ILE A 1 129 ? -5.596 -0.377 7.956 1.00 98.56 129 ILE A N 1
ATOM 962 C CA . ILE A 1 129 ? -6.987 -0.163 8.367 1.00 98.56 129 ILE A CA 1
ATOM 963 C C . ILE A 1 129 ? -6.994 0.179 9.851 1.00 98.56 129 ILE A C 1
ATOM 965 O O . ILE A 1 129 ? -6.466 -0.578 10.668 1.00 98.56 129 ILE A O 1
ATOM 969 N N . LEU A 1 130 ? -7.581 1.326 10.185 1.00 97.56 130 LEU A N 1
ATOM 970 C CA . LEU A 1 130 ? -7.654 1.824 11.553 1.00 97.56 130 LEU A CA 1
ATOM 971 C C . LEU A 1 130 ? -8.986 1.457 12.209 1.00 97.56 130 LEU A C 1
ATOM 973 O O . LEU A 1 130 ? -10.030 1.461 11.559 1.00 97.56 130 LEU A O 1
ATOM 977 N N . ASP A 1 131 ? -8.937 1.181 13.505 1.00 95.12 131 ASP A N 1
ATOM 978 C CA . ASP A 1 131 ? -10.101 1.075 14.367 1.00 95.12 131 ASP A CA 1
ATOM 979 C C . ASP A 1 131 ? -10.633 2.460 14.785 1.00 95.12 131 ASP A C 1
ATOM 981 O O . ASP A 1 131 ? -10.124 3.514 14.391 1.00 95.12 131 ASP A O 1
ATOM 985 N N . ASN A 1 132 ? -11.676 2.460 15.615 1.00 92.44 132 ASN A N 1
ATOM 986 C CA . ASN A 1 132 ? -12.299 3.685 16.121 1.00 92.44 132 ASN A CA 1
ATOM 987 C C . ASN A 1 132 ? -11.375 4.517 17.032 1.00 92.44 132 ASN A C 1
ATOM 989 O O . ASN A 1 132 ? -11.671 5.683 17.293 1.00 92.44 132 ASN A O 1
ATOM 993 N N . GLU A 1 133 ? -10.279 3.936 17.524 1.00 93.12 133 GLU A N 1
ATOM 994 C CA . GLU A 1 133 ? -9.268 4.603 18.348 1.00 93.12 133 GLU A CA 1
ATOM 995 C C . GLU A 1 133 ? -8.123 5.177 17.495 1.00 93.12 133 GLU A C 1
ATOM 997 O O . GLU A 1 133 ? -7.220 5.828 18.021 1.00 93.12 133 GLU A O 1
ATOM 1002 N N . GLY A 1 134 ? -8.167 4.978 16.172 1.00 95.00 134 GLY A N 1
ATOM 1003 C CA . GLY A 1 134 ? -7.120 5.404 15.247 1.00 95.00 134 GLY A CA 1
ATOM 1004 C C . GLY A 1 134 ? -5.906 4.475 15.238 1.00 95.00 134 GLY A C 1
ATOM 1005 O O . GLY A 1 134 ? -4.843 4.870 14.758 1.00 95.00 134 GLY A O 1
ATOM 1006 N N . MET A 1 135 ? -6.046 3.255 15.759 1.00 96.06 135 MET A N 1
ATOM 1007 C CA . MET A 1 135 ? -4.988 2.249 15.810 1.00 96.06 135 MET A CA 1
ATOM 1008 C C . MET A 1 135 ? -5.198 1.200 14.716 1.00 96.06 135 MET A C 1
ATOM 1010 O O . MET A 1 135 ? -6.340 0.876 14.403 1.00 96.06 135 MET A O 1
ATOM 1014 N N . PRO A 1 136 ? -4.138 0.619 14.124 1.00 96.94 136 PRO A N 1
ATOM 1015 C CA . PRO A 1 13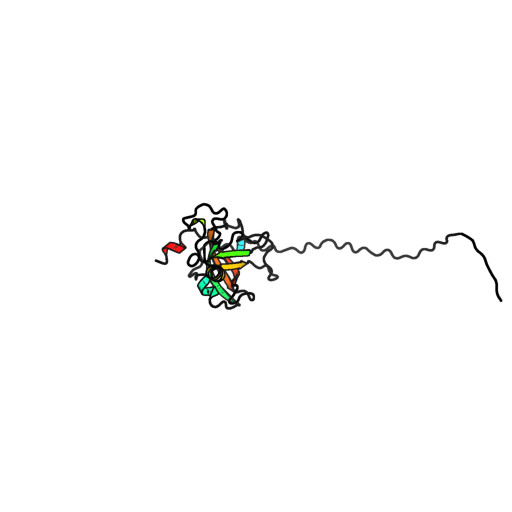6 ? -4.322 -0.480 13.187 1.00 96.94 136 PRO A CA 1
ATOM 1016 C C . PRO A 1 136 ? -5.070 -1.647 13.840 1.00 96.94 136 PRO A C 1
ATOM 1018 O O . PRO A 1 136 ? -4.662 -2.116 14.910 1.00 96.94 136 PRO A O 1
ATOM 1021 N N . VAL A 1 137 ? -6.135 -2.124 13.186 1.00 97.62 137 VAL A N 1
ATOM 1022 C CA . VAL A 1 137 ? -6.982 -3.221 13.686 1.00 97.62 137 VAL A CA 1
ATOM 1023 C C . VAL A 1 137 ? -6.112 -4.436 14.031 1.00 97.62 137 VAL A C 1
ATOM 1025 O O . VAL A 1 137 ? -5.162 -4.757 13.314 1.00 97.62 137 VAL A O 1
ATOM 1028 N N . LYS A 1 138 ? -6.417 -5.120 15.141 1.00 96.12 138 LYS A N 1
ATOM 1029 C CA . LYS A 1 138 ? -5.634 -6.250 15.685 1.00 96.12 138 LYS A CA 1
ATOM 1030 C C . LYS A 1 138 ? -5.895 -7.584 14.968 1.00 96.12 138 LYS A C 1
ATOM 1032 O O . LYS A 1 138 ? -5.959 -8.631 15.605 1.00 96.12 138 LYS A O 1
ATOM 1037 N N . GLU A 1 139 ? -6.027 -7.542 13.652 1.00 95.31 139 GLU A N 1
ATOM 1038 C CA . GLU A 1 139 ? -6.250 -8.699 12.787 1.00 95.31 139 GLU A CA 1
ATOM 1039 C C . GLU A 1 139 ? -5.477 -8.500 11.478 1.00 95.31 139 GLU A C 1
ATOM 1041 O O . GLU A 1 139 ? -5.387 -7.382 10.982 1.00 95.31 139 GLU A O 1
ATOM 1046 N N . GLY A 1 140 ? -4.852 -9.555 10.950 1.00 96.31 140 GLY A N 1
ATOM 1047 C CA . GLY A 1 140 ? -4.014 -9.476 9.747 1.00 96.31 140 GLY A CA 1
ATOM 1048 C C . GLY A 1 140 ? -4.815 -9.343 8.448 1.00 96.31 140 GLY A C 1
ATOM 1049 O O . GLY A 1 140 ? -5.925 -9.850 8.348 1.00 96.31 140 GLY A O 1
ATOM 1050 N N . LEU A 1 141 ? -4.223 -8.726 7.416 1.00 98.00 141 LEU A N 1
ATOM 1051 C CA . LEU A 1 141 ? -4.848 -8.637 6.081 1.00 98.00 141 LEU A CA 1
ATOM 1052 C C . LEU A 1 141 ? -4.622 -9.873 5.198 1.00 98.00 141 LEU A C 1
ATOM 1054 O O . LEU A 1 141 ? -5.316 -10.043 4.200 1.00 98.00 141 LEU A O 1
ATOM 1058 N N . LYS A 1 142 ? -3.650 -10.734 5.522 1.00 97.69 142 LYS A N 1
ATOM 1059 C CA . LYS A 1 142 ? -3.345 -11.914 4.702 1.00 97.69 142 LYS A CA 1
ATOM 1060 C C . LYS A 1 142 ? -4.502 -12.918 4.750 1.00 97.69 142 LYS A C 1
ATOM 1062 O O . LYS A 1 142 ? -4.935 -13.321 5.824 1.00 97.69 142 LYS A O 1
ATOM 1067 N N . GLY A 1 143 ? -4.975 -13.339 3.582 1.00 96.38 143 GLY A N 1
ATOM 1068 C CA . GLY A 1 143 ? -6.112 -14.240 3.388 1.00 96.38 143 GLY A CA 1
ATOM 1069 C C . GLY A 1 143 ? -7.472 -13.538 3.295 1.00 96.38 143 GLY A C 1
ATOM 1070 O O . GLY A 1 143 ? -8.407 -14.117 2.738 1.00 96.38 143 GLY A O 1
ATOM 1071 N N . LEU A 1 144 ? -7.594 -12.292 3.766 1.00 95.75 144 LEU A N 1
ATOM 1072 C CA . LEU A 1 144 ? -8.835 -11.518 3.696 1.00 95.75 144 LEU A CA 1
ATOM 1073 C C . LEU A 1 144 ? -9.229 -11.299 2.233 1.00 95.75 144 LEU A C 1
ATOM 1075 O O . LEU A 1 144 ? -8.479 -10.691 1.480 1.00 95.75 144 LEU A O 1
ATOM 1079 N N . GLY A 1 145 ? -10.386 -11.805 1.803 1.00 94.00 145 GLY A N 1
ATOM 1080 C CA . GLY A 1 145 ? -10.850 -11.629 0.420 1.00 94.00 145 GLY A CA 1
ATOM 1081 C C . GLY A 1 145 ? -9.899 -12.177 -0.656 1.00 94.00 145 GLY A C 1
ATOM 1082 O O . GLY A 1 145 ? -9.999 -11.759 -1.804 1.00 94.00 145 GLY A O 1
ATOM 1083 N N . GLY A 1 146 ? -8.974 -13.078 -0.299 1.00 95.75 146 GLY A N 1
ATOM 1084 C CA . GLY A 1 146 ? -7.945 -13.589 -1.212 1.00 95.75 146 GLY A CA 1
ATOM 1085 C C . GLY A 1 146 ? -6.675 -12.735 -1.302 1.00 95.75 146 GLY A C 1
ATOM 1086 O O . GLY A 1 146 ? -5.836 -13.008 -2.154 1.00 95.75 146 GLY A O 1
ATOM 1087 N N . ILE A 1 147 ? -6.506 -11.731 -0.434 1.00 97.94 147 ILE A N 1
ATOM 1088 C CA . ILE A 1 147 ? -5.271 -10.943 -0.356 1.00 97.94 147 ILE A CA 1
ATOM 1089 C C . ILE A 1 147 ? -4.105 -11.852 0.047 1.00 97.94 147 ILE A C 1
ATOM 1091 O O . ILE A 1 147 ? -4.084 -12.426 1.136 1.00 97.94 147 ILE A O 1
ATOM 1095 N N . GLN A 1 148 ? -3.100 -11.940 -0.810 1.00 97.81 148 GLN A N 1
ATOM 1096 C CA . GLN A 1 148 ? -1.835 -12.621 -0.563 1.00 97.81 148 GLN A CA 1
ATOM 1097 C C . GLN A 1 148 ? -0.713 -11.849 -1.265 1.00 97.81 148 GLN A C 1
ATOM 1099 O O . GLN A 1 148 ? -0.933 -10.771 -1.817 1.00 97.81 148 GLN A O 1
ATOM 1104 N N . GLU A 1 149 ? 0.506 -12.364 -1.217 1.00 97.94 149 GLU A N 1
ATOM 1105 C CA . GLU A 1 149 ? 1.619 -11.808 -1.977 1.00 97.94 149 GLU A CA 1
ATOM 1106 C C . GLU A 1 149 ? 1.324 -11.797 -3.488 1.00 97.94 149 GLU A C 1
ATOM 1108 O O . GLU A 1 149 ? 0.641 -12.687 -4.001 1.00 97.94 149 GLU A O 1
ATOM 1113 N N . LEU A 1 150 ? 1.830 -10.780 -4.196 1.00 96.50 150 LEU A N 1
ATOM 1114 C CA . LEU A 1 150 ? 1.582 -10.495 -5.623 1.00 96.50 150 LEU A CA 1
ATOM 1115 C C . LEU A 1 150 ? 0.120 -10.208 -6.002 1.00 96.50 150 LEU A C 1
ATOM 1117 O O . LEU A 1 150 ? -0.178 -9.962 -7.172 1.00 96.50 150 LEU A O 1
ATOM 1121 N N . THR A 1 151 ? -0.810 -10.204 -5.047 1.00 97.31 151 THR A N 1
ATOM 1122 C CA . THR A 1 151 ? -2.182 -9.781 -5.320 1.00 97.31 151 THR A CA 1
ATOM 1123 C C . THR A 1 151 ? -2.203 -8.296 -5.672 1.00 97.31 151 THR A C 1
ATOM 1125 O O . THR A 1 151 ? -1.665 -7.468 -4.932 1.00 97.31 151 THR A O 1
ATOM 1128 N N . THR A 1 152 ? -2.861 -7.948 -6.778 1.00 97.69 152 THR A N 1
ATOM 1129 C CA . THR A 1 152 ? -3.120 -6.553 -7.138 1.00 97.69 152 THR A CA 1
ATOM 1130 C C . THR A 1 152 ? -4.240 -6.001 -6.270 1.00 97.69 152 THR A C 1
ATOM 1132 O O . THR A 1 152 ? -5.337 -6.557 -6.225 1.00 97.69 152 THR A O 1
ATOM 1135 N N . LEU A 1 153 ? -3.985 -4.880 -5.602 1.00 98.38 153 LEU A N 1
ATOM 1136 C CA . LEU A 1 153 ? -4.975 -4.174 -4.798 1.00 98.38 153 LEU A CA 1
ATOM 1137 C C . LEU A 1 153 ? -5.215 -2.789 -5.376 1.00 98.38 153 LEU A C 1
ATOM 1139 O O . LEU A 1 153 ? -4.271 -2.081 -5.722 1.00 98.38 153 LEU A O 1
ATOM 1143 N N . THR A 1 154 ? -6.482 -2.383 -5.413 1.00 98.38 154 THR A N 1
ATOM 1144 C CA . THR A 1 154 ? -6.861 -0.977 -5.577 1.00 98.38 154 THR A CA 1
ATOM 1145 C C . THR A 1 154 ? -7.433 -0.470 -4.263 1.00 98.38 154 THR A C 1
ATOM 1147 O O . THR A 1 154 ? -8.441 -0.980 -3.776 1.00 98.38 154 THR A O 1
ATOM 1150 N N . VAL A 1 155 ? -6.771 0.515 -3.668 1.00 98.69 155 VAL A N 1
ATOM 1151 C CA . VAL A 1 155 ? -7.051 1.021 -2.325 1.00 98.69 155 VAL A CA 1
ATOM 1152 C C . VAL A 1 155 ? -7.577 2.444 -2.422 1.00 98.69 155 VAL A C 1
ATOM 1154 O O . VAL A 1 155 ? -6.894 3.325 -2.940 1.00 98.69 155 VAL A O 1
ATOM 1157 N N . VAL A 1 156 ? -8.766 2.676 -1.872 1.00 98.69 156 VAL A N 1
ATOM 1158 C CA . VAL A 1 156 ? -9.276 4.017 -1.572 1.00 98.69 156 VAL A CA 1
ATOM 1159 C C . VAL A 1 156 ? -8.928 4.326 -0.128 1.00 98.69 156 VAL A C 1
ATOM 1161 O O . VAL A 1 156 ? -9.189 3.521 0.768 1.00 98.69 156 VAL A O 1
ATOM 1164 N N . GLY A 1 157 ? -8.355 5.494 0.120 1.00 98.56 157 GLY A N 1
ATOM 1165 C CA . GLY A 1 157 ? -7.990 5.879 1.470 1.00 98.56 157 GLY A CA 1
ATOM 1166 C C . GLY A 1 157 ? -7.599 7.335 1.605 1.00 98.56 157 GLY A C 1
ATOM 1167 O O . GLY A 1 157 ? -7.763 8.145 0.692 1.00 98.56 157 GLY A O 1
ATOM 1168 N N . T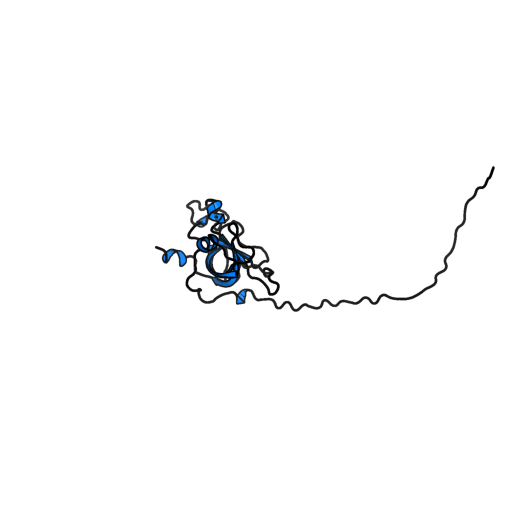HR A 1 158 ? -7.056 7.647 2.773 1.00 98.75 158 THR A N 1
ATOM 1169 C CA . THR A 1 158 ? -6.567 8.978 3.124 1.00 98.75 158 THR A CA 1
ATOM 1170 C C . THR A 1 158 ? -5.099 8.889 3.535 1.00 98.75 158 THR A C 1
ATOM 1172 O O . THR A 1 158 ? -4.723 8.015 4.318 1.00 98.75 158 THR A O 1
ATOM 1175 N N . ILE A 1 159 ? -4.259 9.789 3.019 1.00 98.81 159 ILE A N 1
ATOM 1176 C CA . ILE A 1 159 ? -2.842 9.877 3.401 1.00 98.81 159 ILE A CA 1
ATOM 1177 C C . ILE A 1 159 ? -2.752 10.214 4.894 1.00 98.81 159 ILE A C 1
ATOM 1179 O O . ILE A 1 159 ? -3.316 11.211 5.347 1.00 98.81 159 ILE A O 1
ATOM 1183 N N . ALA A 1 160 ? -2.052 9.384 5.663 1.00 98.69 160 ALA A N 1
ATOM 1184 C CA . ALA A 1 160 ? -1.961 9.536 7.111 1.00 98.69 160 ALA A CA 1
ATOM 1185 C C . ALA A 1 160 ? -0.967 10.637 7.519 1.00 98.69 160 ALA A C 1
ATOM 1187 O O . ALA A 1 160 ? 0.013 10.885 6.815 1.00 98.69 160 ALA A O 1
ATOM 1188 N N . GLU A 1 161 ? -1.163 11.214 8.710 1.00 97.56 161 GLU A N 1
ATOM 1189 C CA . GLU A 1 161 ? -0.292 12.238 9.327 1.00 97.56 161 GLU A CA 1
ATOM 1190 C C . 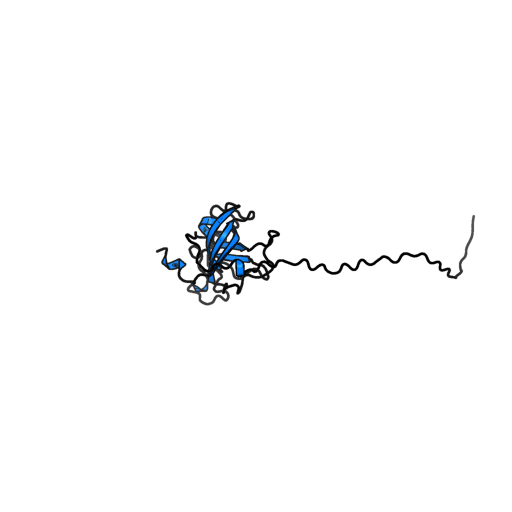GLU A 1 161 ? 1.183 11.821 9.457 1.00 97.56 161 GLU A C 1
ATOM 1192 O O . GLU A 1 161 ? 2.071 12.667 9.464 1.00 97.56 161 GLU A O 1
ATOM 1197 N N . GLY A 1 162 ? 1.471 10.517 9.529 1.00 95.75 162 GLY A N 1
ATOM 1198 C CA . GLY A 1 162 ? 2.842 9.994 9.565 1.00 95.75 162 GLY A CA 1
ATOM 1199 C C . GLY A 1 162 ? 3.566 9.981 8.211 1.00 95.75 162 GLY A C 1
ATOM 1200 O O . GLY A 1 162 ? 4.718 9.542 8.152 1.00 95.75 162 GLY A O 1
ATOM 1201 N N . SER A 1 163 ? 2.908 10.412 7.131 1.00 98.00 163 SER A N 1
ATOM 1202 C CA . SER A 1 163 ? 3.482 10.414 5.782 1.00 98.00 163 SER A CA 1
ATOM 1203 C C . SER A 1 163 ? 4.389 11.619 5.541 1.00 98.00 163 SER A C 1
ATOM 1205 O O . SER A 1 163 ? 4.131 12.718 6.026 1.00 98.00 163 SER A O 1
ATOM 1207 N N . ASN A 1 164 ? 5.456 11.411 4.777 1.00 96.25 164 ASN A N 1
ATOM 1208 C CA . ASN A 1 164 ? 6.463 12.405 4.417 1.00 96.25 164 ASN A CA 1
ATOM 1209 C C . ASN A 1 164 ? 7.278 11.921 3.203 1.00 96.25 164 ASN A C 1
ATOM 1211 O O . ASN A 1 164 ? 7.069 10.824 2.696 1.00 96.25 164 ASN A O 1
ATOM 1215 N N . GLU A 1 165 ? 8.254 12.714 2.766 1.00 92.50 165 GLU A N 1
ATOM 1216 C CA . GLU A 1 165 ? 9.146 12.417 1.631 1.00 92.50 165 GLU A CA 1
ATOM 1217 C C . GLU A 1 165 ? 9.994 11.132 1.784 1.00 92.50 165 GLU A C 1
ATOM 1219 O O . GLU A 1 165 ? 10.738 10.763 0.877 1.00 92.50 165 GLU A O 1
ATOM 1224 N N . GLN A 1 166 ? 9.947 10.451 2.931 1.00 94.31 166 GLN A N 1
ATOM 1225 C CA . GLN A 1 166 ? 10.649 9.192 3.176 1.00 94.31 166 GLN A CA 1
ATOM 1226 C C . GLN A 1 166 ? 9.710 8.015 3.453 1.00 94.31 166 GLN A C 1
ATOM 1228 O O . GLN A 1 166 ? 10.202 6.891 3.561 1.00 94.31 166 GLN A O 1
ATOM 1233 N N . ASN A 1 167 ? 8.405 8.252 3.591 1.00 96.00 167 ASN A N 1
ATOM 1234 C CA . ASN A 1 167 ? 7.437 7.239 3.981 1.00 96.00 167 ASN A CA 1
ATOM 1235 C C . ASN A 1 167 ? 6.014 7.648 3.583 1.00 96.00 167 ASN A C 1
ATOM 1237 O O . ASN A 1 167 ? 5.535 8.700 4.001 1.00 96.00 167 ASN A O 1
ATOM 1241 N N . LEU A 1 168 ? 5.303 6.785 2.863 1.00 98.69 168 LEU A N 1
ATOM 1242 C CA . LEU A 1 168 ? 3.896 6.981 2.527 1.00 98.69 168 LEU A CA 1
ATOM 1243 C C . LEU A 1 168 ? 3.038 5.975 3.292 1.00 98.69 168 LEU A C 1
ATOM 1245 O O . LEU A 1 168 ? 3.210 4.765 3.147 1.00 98.69 168 LEU A O 1
ATOM 1249 N N . ILE A 1 169 ? 2.095 6.481 4.086 1.00 98.81 169 ILE A N 1
ATOM 1250 C CA . ILE A 1 169 ? 1.110 5.675 4.807 1.00 98.81 169 ILE A CA 1
ATOM 1251 C C . ILE A 1 169 ? -0.285 6.078 4.335 1.00 98.81 169 ILE A C 1
ATOM 1253 O O . ILE A 1 169 ? -0.635 7.260 4.331 1.00 98.81 169 ILE A O 1
ATOM 1257 N N . ILE A 1 170 ? -1.103 5.095 3.975 1.00 98.88 170 ILE A N 1
ATOM 1258 C CA . ILE A 1 170 ? -2.486 5.297 3.548 1.00 98.88 170 ILE A CA 1
ATOM 1259 C C . ILE A 1 170 ? -3.407 4.565 4.522 1.00 98.88 170 ILE A C 1
ATOM 1261 O O . ILE A 1 170 ? -3.338 3.344 4.669 1.00 98.88 170 ILE A O 1
ATOM 1265 N N . ASN A 1 171 ? -4.291 5.326 5.164 1.00 98.81 171 ASN A N 1
ATOM 1266 C CA . ASN A 1 171 ? -5.405 4.791 5.936 1.00 98.81 171 ASN A CA 1
ATOM 1267 C C . ASN A 1 171 ? -6.484 4.343 4.951 1.00 98.81 171 ASN A C 1
ATOM 1269 O O . ASN A 1 171 ? -7.144 5.183 4.335 1.00 98.81 171 ASN A O 1
ATOM 1273 N N . ALA A 1 172 ? -6.626 3.037 4.764 1.00 98.75 172 ALA A N 1
ATOM 1274 C CA . ALA A 1 172 ? -7.586 2.458 3.844 1.00 98.75 172 ALA A CA 1
ATOM 1275 C C . ALA A 1 172 ? -9.019 2.635 4.363 1.00 98.75 172 ALA A C 1
ATOM 1277 O O . ALA A 1 172 ? -9.339 2.338 5.513 1.00 98.75 172 ALA A O 1
ATOM 1278 N N . GLU A 1 173 ? -9.882 3.100 3.469 1.00 98.31 173 GLU A N 1
ATOM 1279 C CA . GLU A 1 173 ? -11.332 3.202 3.645 1.00 98.31 173 GLU A CA 1
ATOM 1280 C C . GLU A 1 173 ? -12.058 2.134 2.810 1.00 98.31 173 GLU A C 1
ATOM 1282 O O . GLU A 1 173 ? -13.202 1.791 3.095 1.00 98.31 173 GLU A O 1
ATOM 1287 N N . GLY A 1 174 ? -11.382 1.577 1.801 1.00 98.25 174 GLY A N 1
ATOM 1288 C CA . GLY A 1 174 ? -11.846 0.432 1.031 1.00 98.25 174 GLY A CA 1
ATOM 1289 C C . GLY A 1 174 ? -10.727 -0.178 0.189 1.00 98.25 174 GLY A C 1
ATOM 1290 O O . GLY A 1 174 ? -9.828 0.522 -0.275 1.00 98.25 174 GLY A O 1
ATOM 1291 N N . ILE A 1 175 ? -10.783 -1.491 -0.001 1.00 98.50 175 ILE A N 1
ATOM 1292 C CA . ILE A 1 175 ? -9.808 -2.287 -0.743 1.00 98.50 175 ILE A CA 1
ATOM 1293 C C . ILE A 1 175 ? -10.563 -3.158 -1.737 1.00 98.50 175 ILE A C 1
ATOM 1295 O O . ILE A 1 175 ? -11.405 -3.963 -1.352 1.00 98.50 175 ILE A O 1
ATOM 1299 N N . HIS A 1 176 ? -10.239 -3.024 -3.014 1.00 98.38 176 HIS A N 1
ATOM 1300 C CA . HIS A 1 176 ? -10.651 -3.964 -4.042 1.00 98.38 176 HIS A CA 1
ATOM 1301 C C . HIS A 1 176 ? -9.497 -4.910 -4.374 1.00 98.38 176 HIS A C 1
ATOM 1303 O O . HIS A 1 176 ? -8.373 -4.460 -4.610 1.00 98.38 176 HIS A O 1
ATOM 1309 N N . VAL A 1 177 ? -9.792 -6.207 -4.404 1.00 97.56 177 VAL A N 1
ATOM 1310 C CA . VAL A 1 177 ? -8.861 -7.258 -4.823 1.00 97.56 177 VAL A CA 1
ATOM 1311 C C . VAL A 1 177 ? -9.034 -7.463 -6.324 1.00 97.56 177 VAL A C 1
ATOM 1313 O O . VAL A 1 177 ? -10.083 -7.933 -6.757 1.00 97.56 177 VAL A O 1
ATOM 1316 N N . GLY A 1 178 ? -8.032 -7.056 -7.102 1.00 90.25 178 GLY A N 1
ATOM 1317 C CA . GLY A 1 178 ? -8.035 -7.162 -8.560 1.00 90.25 178 GLY A CA 1
ATOM 1318 C C . GLY A 1 178 ? -7.345 -8.427 -9.068 1.00 90.25 178 GLY A C 1
ATOM 1319 O O . GLY A 1 178 ? -6.659 -9.131 -8.325 1.00 90.25 178 GLY A O 1
ATOM 1320 N N . GLU A 1 179 ? -7.499 -8.691 -10.364 1.00 73.88 179 GLU A N 1
ATOM 1321 C CA . GLU A 1 179 ? -6.749 -9.736 -11.062 1.00 73.88 179 GLU A CA 1
ATOM 1322 C C . GLU A 1 179 ? -5.341 -9.232 -11.422 1.00 73.88 179 GLU A C 1
ATOM 1324 O O . GLU A 1 179 ? -5.176 -8.099 -11.879 1.00 73.88 179 GLU A O 1
ATOM 1329 N N . THR A 1 180 ? -4.331 -10.087 -11.233 1.00 57.19 180 THR A N 1
ATOM 1330 C CA . THR A 1 180 ? -2.890 -9.774 -11.334 1.00 57.19 180 THR A CA 1
ATOM 1331 C C . THR A 1 180 ? -2.433 -9.191 -12.689 1.00 57.19 180 THR A C 1
ATOM 1333 O O . THR A 1 180 ? -1.348 -8.624 -12.764 1.00 57.19 180 THR A O 1
ATOM 1336 N N . ASP A 1 181 ? -3.255 -9.240 -13.747 1.00 52.22 181 ASP A N 1
ATOM 1337 C CA . ASP A 1 181 ? -2.851 -8.874 -15.117 1.00 52.22 181 ASP A CA 1
ATOM 1338 C C . ASP A 1 181 ? -3.509 -7.596 -15.693 1.00 52.22 181 ASP A C 1
ATOM 1340 O O . ASP A 1 181 ? -3.079 -7.089 -16.736 1.00 52.22 181 ASP A O 1
ATOM 1344 N N . GLU A 1 182 ? -4.535 -7.017 -15.054 1.00 47.84 182 GLU A N 1
ATOM 1345 C CA . GLU A 1 182 ? -5.302 -5.916 -15.676 1.00 47.84 182 GLU A CA 1
ATOM 1346 C C . GLU A 1 182 ? -4.594 -4.549 -15.661 1.00 47.84 182 GLU A C 1
ATOM 1348 O O . GLU A 1 182 ? -4.867 -3.704 -16.518 1.00 47.84 182 GLU A O 1
ATOM 1353 N N . PHE A 1 183 ? -3.675 -4.300 -14.724 1.00 47.69 183 PHE A N 1
ATOM 1354 C CA . PHE A 1 183 ? -3.030 -2.984 -14.609 1.00 47.69 183 PHE A CA 1
ATOM 1355 C C . PHE A 1 183 ? -1.951 -2.751 -15.685 1.00 47.69 183 PHE A C 1
ATOM 1357 O O . PHE A 1 183 ? -1.732 -1.618 -16.118 1.00 47.69 183 PHE A O 1
ATOM 1364 N N . MET A 1 184 ? -1.328 -3.820 -16.191 1.00 48.69 184 MET A N 1
ATOM 1365 C CA . MET A 1 184 ? -0.237 -3.736 -17.172 1.00 48.69 184 MET A CA 1
ATOM 1366 C C . MET A 1 184 ? -0.722 -3.535 -18.617 1.00 48.69 184 MET A C 1
ATOM 1368 O O . MET A 1 184 ? 0.049 -3.102 -19.469 1.00 48.69 184 MET A O 1
ATOM 1372 N N . THR A 1 185 ? -1.998 -3.799 -18.918 1.00 44.84 185 THR A N 1
ATOM 1373 C CA . THR A 1 185 ? -2.536 -3.692 -20.290 1.00 44.84 185 THR A CA 1
ATOM 1374 C C . THR A 1 185 ? -3.081 -2.308 -20.647 1.00 44.84 185 THR A C 1
ATOM 1376 O O . THR A 1 185 ? -3.268 -2.024 -21.829 1.00 44.84 185 THR A O 1
ATOM 1379 N N . LYS A 1 186 ? -3.318 -1.426 -19.667 1.00 43.25 186 LYS A N 1
ATOM 1380 C CA . LYS A 1 186 ? -3.930 -0.100 -19.897 1.00 43.25 186 LYS A CA 1
ATOM 1381 C C . LYS A 1 186 ? -2.930 1.059 -20.043 1.00 43.25 186 LYS A C 1
ATOM 1383 O O . LYS A 1 186 ? -3.364 2.166 -20.344 1.00 43.25 186 LYS A O 1
ATOM 1388 N N . ASN A 1 187 ? -1.624 0.819 -19.878 1.00 41.62 187 ASN A N 1
ATOM 1389 C CA . ASN A 1 187 ? -0.577 1.856 -19.912 1.00 41.62 187 ASN A CA 1
ATOM 1390 C C . ASN A 1 187 ? 0.458 1.694 -21.053 1.00 41.62 187 ASN A C 1
ATOM 1392 O O . ASN A 1 187 ? 1.572 2.208 -20.938 1.00 41.62 187 ASN A O 1
ATOM 1396 N N . HIS A 1 188 ? 0.103 1.010 -22.148 1.00 36.88 188 HIS A N 1
ATOM 1397 C CA . HIS A 1 188 ? 0.880 0.982 -23.399 1.00 36.88 188 HIS A CA 1
ATOM 1398 C C . HIS A 1 188 ? 0.193 1.777 -24.513 1.00 36.88 188 HIS A C 1
ATOM 1400 O O . HIS A 1 188 ? -1.040 1.633 -24.669 1.00 36.88 188 HIS A O 1
#